Protein AF-A0A643BLU7-F1 (afdb_monomer_lite)

Secondary structure (DSSP, 8-state):
--PPPP----------S-HHHHHHHHHHHHHTHHHHHHHHHHHHHHHHHHHHHHTT--SHHHHHHHHHHHHHHHHHHHHHHHHHHHHSPPPSS-HHHHHHS--TTHHHHHHHHHHHHHHHHHHHGGGTHHHHHHHHHHHH-GGGHHHHS--SSS---TTT-----HHHHHHHHHS---HHHHHHHHHTT--SSS----------S-HHHHHHHHHHHHHHS----------

Foldseek 3Di:
DPDDDDDDDDDDDDDDPDPVRVVVVVVVCVLCVVVLVVLVVQLVVQLVVLVVVLVPDPDPVVSVVSSVVSNVVSVVVSVVVVCCVSPPDDDPDQLQQNCVDPDPCNVVSVVVLVVLVVVCCVPPPPPPPVVVVLVVLCVFLVLCVVVPDDDPDDPPPPVPDDPDDPVNVVVCVVPPDDQSVQQQCNLQSLDDPPGGGDDDDDDDPDPVSSVSSVSNVSNSSDGDDDDDDDD

Structure (mmCIF, N/CA/C/O backbone):
data_AF-A0A643BLU7-F1
#
_entry.id   AF-A0A643BLU7-F1
#
loop_
_atom_site.group_PDB
_atom_site.id
_atom_site.type_symbol
_atom_site.label_atom_id
_atom_site.label_alt_id
_atom_site.label_comp_id
_atom_site.label_asym_id
_atom_site.label_entity_id
_atom_site.label_seq_id
_atom_site.pdbx_PDB_ins_code
_atom_site.Cartn_x
_atom_site.Cartn_y
_atom_site.Cartn_z
_atom_site.occupancy
_atom_site.B_iso_or_equiv
_atom_site.auth_seq_id
_atom_site.auth_comp_id
_atom_site.auth_asym_id
_atom_site.auth_atom_id
_atom_site.pdbx_PDB_model_num
ATOM 1 N N . MET A 1 1 ? -2.257 8.521 46.994 1.00 57.31 1 MET A N 1
ATOM 2 C CA . MET A 1 1 ? -1.953 8.370 45.549 1.00 57.31 1 MET A CA 1
ATOM 3 C C . MET A 1 1 ? -3.250 8.163 44.775 1.00 57.31 1 MET A C 1
ATOM 5 O O . MET A 1 1 ? -3.924 7.170 45.013 1.00 57.31 1 MET A O 1
ATOM 9 N N . VAL A 1 2 ? -3.629 9.074 43.871 1.00 63.84 2 VAL A N 1
ATOM 10 C CA . VAL A 1 2 ? -4.810 8.881 43.006 1.00 63.84 2 VAL A CA 1
ATOM 11 C C . VAL A 1 2 ? -4.469 7.849 41.926 1.00 63.84 2 VAL A C 1
ATOM 13 O O . VAL A 1 2 ? -3.585 8.075 41.099 1.00 63.84 2 VAL A O 1
ATOM 16 N N . ARG A 1 3 ? -5.139 6.692 41.940 1.00 72.25 3 ARG A N 1
ATOM 17 C CA . ARG A 1 3 ? -4.931 5.612 40.964 1.00 72.25 3 ARG A CA 1
ATOM 18 C C . ARG A 1 3 ? -5.443 6.065 39.593 1.00 72.25 3 ARG A C 1
ATOM 20 O O . ARG A 1 3 ? -6.634 6.323 39.428 1.00 72.25 3 ARG A O 1
ATOM 27 N N . ARG A 1 4 ? -4.552 6.176 38.603 1.00 83.94 4 ARG A N 1
ATOM 28 C CA . ARG A 1 4 ? -4.939 6.525 37.225 1.00 83.94 4 ARG A CA 1
ATOM 29 C C . ARG A 1 4 ? -5.827 5.425 36.642 1.00 83.94 4 ARG A C 1
ATOM 31 O O . ARG A 1 4 ? -5.490 4.244 36.723 1.00 83.94 4 ARG A O 1
ATOM 38 N N . LYS A 1 5 ? -6.951 5.820 36.041 1.00 88.06 5 LYS A N 1
ATOM 39 C CA . LYS A 1 5 ? -7.819 4.903 35.293 1.00 88.06 5 LYS A CA 1
ATOM 40 C C . LYS A 1 5 ? -7.105 4.473 34.009 1.00 88.06 5 LYS A C 1
ATOM 42 O O . LYS A 1 5 ? -6.496 5.305 33.340 1.00 88.06 5 LYS A O 1
ATOM 47 N N . LYS A 1 6 ? -7.180 3.183 33.682 1.00 91.62 6 LYS A N 1
ATOM 48 C CA . LYS A 1 6 ? -6.683 2.615 32.423 1.00 91.62 6 LYS A CA 1
ATOM 49 C C . LYS A 1 6 ? -7.873 2.364 31.500 1.00 91.62 6 LYS A C 1
ATOM 51 O O . LYS A 1 6 ? -8.906 1.892 31.964 1.00 91.62 6 LYS A O 1
ATOM 56 N N . ILE A 1 7 ? -7.718 2.693 30.224 1.00 90.81 7 ILE A N 1
ATOM 57 C CA . ILE A 1 7 ? -8.695 2.418 29.167 1.00 90.81 7 ILE A CA 1
ATOM 58 C C . ILE A 1 7 ? -7.961 1.603 28.106 1.00 90.81 7 ILE A C 1
ATOM 60 O O . ILE A 1 7 ? -6.836 1.949 27.746 1.00 90.81 7 ILE A O 1
ATOM 64 N N . ALA A 1 8 ? -8.586 0.527 27.640 1.00 94.00 8 ALA A N 1
ATOM 65 C CA . ALA A 1 8 ? -8.075 -0.316 26.568 1.00 94.00 8 ALA A CA 1
ATOM 66 C C . ALA A 1 8 ? -9.044 -0.280 25.383 1.00 94.00 8 ALA A C 1
ATOM 68 O O . ALA A 1 8 ? -10.256 -0.170 25.570 1.00 94.00 8 ALA A O 1
ATOM 69 N N . ILE A 1 9 ? -8.494 -0.372 24.175 1.00 93.44 9 ILE A N 1
ATOM 70 C CA . ILE A 1 9 ? -9.248 -0.549 22.934 1.00 93.44 9 ILE A CA 1
ATOM 71 C C . ILE A 1 9 ? -8.846 -1.916 22.396 1.00 93.44 9 ILE A C 1
ATOM 73 O O . ILE A 1 9 ? -7.658 -2.229 22.354 1.00 93.44 9 ILE A O 1
ATOM 77 N N . SER A 1 10 ? -9.834 -2.718 22.021 1.00 95.06 10 SER A N 1
ATOM 78 C CA . SER A 1 10 ? -9.631 -4.037 21.433 1.00 95.06 10 SER A CA 1
ATOM 79 C C . SER A 1 10 ? -10.320 -4.101 20.077 1.00 95.06 10 SER A C 1
ATOM 81 O O . SER A 1 10 ? -11.358 -3.467 19.871 1.00 95.06 10 SER A O 1
ATOM 83 N N . LEU A 1 11 ? -9.729 -4.865 19.165 1.00 95.00 11 LEU A N 1
ATOM 84 C CA . LEU A 1 11 ? -10.271 -5.171 17.852 1.00 95.00 11 LEU A CA 1
ATOM 85 C C . LEU A 1 11 ? -10.300 -6.686 17.697 1.00 95.00 11 LEU A C 1
ATOM 87 O O . LEU A 1 11 ? -9.316 -7.361 17.989 1.00 95.00 11 LEU A O 1
ATOM 91 N N . VAL A 1 12 ? -11.432 -7.201 17.231 1.00 95.81 12 VAL A N 1
ATOM 92 C CA . VAL A 1 12 ? -11.622 -8.624 16.959 1.00 95.81 12 VAL A CA 1
ATOM 93 C C . VAL A 1 12 ? -11.892 -8.778 15.470 1.00 95.81 12 VAL A C 1
ATOM 95 O O . VAL A 1 12 ? -12.851 -8.205 14.950 1.00 95.81 12 VAL A O 1
ATOM 98 N N . PHE A 1 13 ? -11.028 -9.532 14.793 1.00 94.94 13 PHE A N 1
ATOM 99 C CA . PHE A 1 13 ? -11.208 -9.926 13.401 1.00 94.94 13 PHE A CA 1
ATOM 100 C C . PHE A 1 13 ? -11.822 -11.324 13.376 1.00 94.94 13 PHE A C 1
ATOM 102 O O . PHE A 1 13 ? -11.151 -12.311 13.661 1.00 94.94 13 PHE A O 1
ATOM 109 N N . SER A 1 14 ? -13.115 -11.403 13.072 1.00 95.19 14 SER A N 1
ATOM 110 C CA . SER A 1 14 ? -13.796 -12.678 12.848 1.00 95.19 14 SER A CA 1
ATOM 111 C C . SER A 1 14 ? -13.505 -13.149 11.423 1.00 95.19 14 SER A C 1
ATOM 113 O O . SER A 1 14 ? -14.024 -12.567 10.470 1.00 95.19 14 SER A O 1
ATOM 115 N N . LEU A 1 15 ? -12.636 -14.151 11.285 1.00 93.12 15 LEU A N 1
ATOM 116 C CA . LEU A 1 15 ? -12.216 -14.706 9.994 1.00 93.12 15 LEU A CA 1
ATOM 117 C C . LEU A 1 15 ? -13.211 -15.760 9.486 1.00 93.12 15 LEU A C 1
ATOM 119 O O . LEU A 1 15 ? -13.997 -16.305 10.260 1.00 93.12 15 LEU A O 1
ATOM 123 N N . CYS A 1 16 ? -13.187 -16.039 8.181 1.00 90.81 16 CYS A N 1
ATOM 124 C CA . CYS A 1 16 ? -13.998 -17.107 7.594 1.00 90.81 16 CYS A CA 1
ATOM 125 C C . CYS A 1 16 ? -13.481 -18.494 7.995 1.00 90.81 16 CYS A C 1
ATOM 127 O O . CYS A 1 16 ? -12.319 -18.636 8.352 1.00 90.81 16 CYS A O 1
ATOM 129 N N . GLU A 1 17 ? -14.307 -19.531 7.864 1.00 92.12 17 GLU A N 1
ATOM 130 C CA . GLU A 1 17 ? -13.955 -20.910 8.254 1.00 92.12 17 GLU A CA 1
ATOM 131 C C . GLU A 1 17 ? -12.942 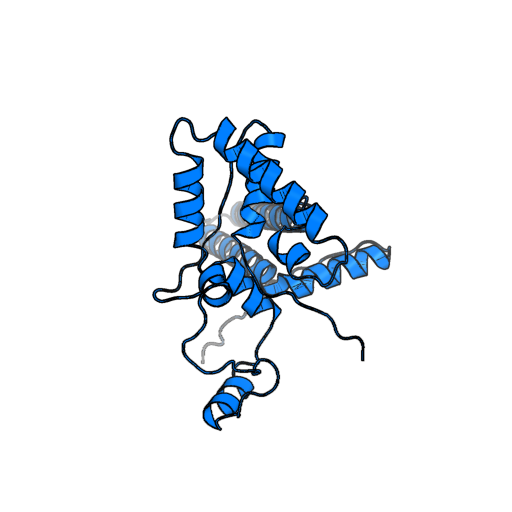-21.598 7.323 1.00 92.12 17 GLU A C 1
ATOM 133 O O . GLU A 1 17 ? -12.407 -22.645 7.664 1.00 92.12 17 GLU A O 1
ATOM 138 N N . LYS A 1 18 ? -12.661 -21.027 6.146 1.00 95.19 18 LYS A N 1
ATOM 139 C CA . LYS A 1 18 ? -11.693 -21.593 5.199 1.00 95.19 18 LYS A CA 1
ATOM 140 C C . LYS A 1 18 ? -10.267 -21.388 5.711 1.00 95.19 18 LYS A C 1
ATOM 142 O O . LYS A 1 18 ? -9.814 -20.248 5.759 1.00 95.19 18 LYS A O 1
ATOM 147 N N . GLU A 1 19 ? -9.571 -22.478 6.027 1.00 92.50 19 GLU A N 1
ATOM 148 C CA . GLU A 1 19 ? -8.206 -22.459 6.579 1.00 92.50 19 GLU A CA 1
ATOM 149 C C . GLU A 1 19 ? -7.211 -21.685 5.701 1.00 92.50 19 GLU A C 1
ATOM 151 O O . GLU A 1 19 ? -6.468 -20.856 6.213 1.00 92.50 19 GLU A O 1
ATOM 156 N N . GLU A 1 20 ? -7.253 -21.871 4.379 1.00 93.31 20 GLU A N 1
ATOM 157 C CA . GLU A 1 20 ? -6.380 -21.159 3.430 1.00 93.31 20 GLU A CA 1
ATOM 158 C C . GLU A 1 20 ? -6.538 -19.634 3.543 1.00 93.31 20 GLU A C 1
ATOM 160 O O . GLU A 1 20 ? -5.575 -18.910 3.771 1.00 93.31 20 GLU A O 1
ATOM 165 N N . ALA A 1 21 ? -7.780 -19.145 3.521 1.00 92.12 21 ALA A N 1
ATOM 166 C CA . ALA A 1 21 ? -8.065 -17.719 3.654 1.00 92.12 21 ALA A CA 1
ATOM 167 C C . ALA A 1 21 ? -7.738 -17.170 5.057 1.00 92.12 21 ALA A C 1
ATOM 169 O O . ALA A 1 21 ? -7.481 -15.973 5.210 1.00 92.12 21 ALA A O 1
ATOM 170 N N . GLN A 1 22 ? -7.756 -18.018 6.094 1.00 93.06 22 GLN A N 1
ATOM 171 C CA . GLN A 1 22 ? -7.263 -17.635 7.418 1.00 93.06 22 GLN A CA 1
ATOM 172 C C . GLN A 1 22 ? -5.745 -17.458 7.404 1.00 93.06 22 GLN A C 1
ATOM 174 O O . GLN A 1 22 ? -5.274 -16.452 7.935 1.00 93.06 22 GLN A O 1
ATOM 179 N N . GLY A 1 23 ? -5.014 -18.394 6.788 1.00 94.50 23 GLY A N 1
ATOM 180 C CA . GLY A 1 23 ? -3.566 -18.312 6.592 1.00 94.50 23 GLY A CA 1
ATOM 181 C C . GLY A 1 23 ? -3.178 -17.037 5.848 1.00 94.50 23 GLY A C 1
ATOM 182 O O . GLY A 1 23 ? -2.476 -16.196 6.407 1.00 94.50 23 GLY A O 1
ATOM 183 N N . ASP A 1 24 ? -3.774 -16.808 4.675 1.00 93.94 24 ASP A N 1
ATOM 184 C CA . ASP A 1 24 ? -3.518 -15.620 3.849 1.00 93.94 24 ASP A CA 1
ATOM 185 C C . ASP A 1 24 ? -3.711 -14.307 4.622 1.00 93.94 24 ASP A C 1
ATOM 187 O O . ASP A 1 24 ? -2.927 -13.359 4.503 1.00 93.94 24 ASP A O 1
ATOM 191 N N . PHE A 1 25 ? -4.781 -14.214 5.420 1.00 95.31 25 PHE A N 1
ATOM 192 C CA . PHE A 1 25 ? -5.035 -13.016 6.214 1.00 95.31 25 PHE A CA 1
ATOM 193 C C . PHE A 1 25 ? -4.057 -12.874 7.384 1.00 95.31 25 PHE A C 1
ATOM 195 O O . PHE A 1 25 ? -3.651 -11.751 7.691 1.00 95.31 25 PHE A O 1
ATOM 202 N N . GLN A 1 26 ? -3.688 -13.970 8.051 1.00 94.50 26 GLN A N 1
ATOM 203 C CA . GLN A 1 26 ? -2.716 -13.939 9.146 1.00 94.50 26 GLN A CA 1
ATOM 204 C C . GLN A 1 26 ? -1.342 -13.497 8.641 1.00 94.50 26 GLN A C 1
ATOM 206 O O . GLN A 1 26 ? -0.770 -12.555 9.200 1.00 94.50 26 GLN A O 1
ATOM 211 N N . ASP A 1 27 ? -0.870 -14.084 7.544 1.00 93.56 27 ASP A N 1
ATOM 212 C CA . ASP A 1 27 ? 0.405 -13.730 6.920 1.00 93.56 27 ASP A CA 1
ATOM 213 C C . ASP A 1 27 ? 0.408 -12.261 6.497 1.00 93.56 27 ASP A C 1
ATOM 215 O O . ASP A 1 27 ? 1.333 -11.504 6.817 1.00 93.56 27 ASP A O 1
ATOM 219 N N . PHE A 1 28 ? -0.679 -11.801 5.873 1.00 94.38 28 PHE A N 1
ATOM 220 C CA . PHE A 1 28 ? -0.861 -10.392 5.544 1.00 94.38 28 PHE A CA 1
ATOM 221 C C . PHE A 1 28 ? -0.839 -9.488 6.786 1.00 94.38 28 PHE A C 1
ATOM 223 O O . PHE A 1 28 ? -0.149 -8.465 6.799 1.00 94.38 28 PHE A O 1
ATOM 230 N N . PHE A 1 29 ? -1.580 -9.842 7.838 1.00 94.88 29 PHE A N 1
ATOM 231 C CA . PHE A 1 29 ? -1.691 -9.040 9.055 1.00 94.88 29 PHE A CA 1
ATOM 232 C C . PHE A 1 29 ? -0.335 -8.862 9.743 1.00 94.88 29 PHE A C 1
ATOM 234 O O . PHE A 1 29 ? 0.038 -7.735 10.084 1.00 94.88 29 PHE A O 1
ATOM 241 N N . PHE A 1 30 ? 0.416 -9.951 9.925 1.00 91.75 30 PHE A N 1
ATOM 242 C CA . PHE A 1 30 ? 1.691 -9.911 10.639 1.00 91.75 30 PHE A CA 1
ATOM 243 C C . PHE A 1 30 ? 2.813 -9.285 9.806 1.00 91.75 30 PHE A C 1
ATOM 245 O O . PHE A 1 30 ? 3.595 -8.501 10.350 1.00 91.75 30 PHE A O 1
ATOM 252 N N . SER A 1 31 ? 2.850 -9.520 8.491 1.00 90.56 31 SER A N 1
ATOM 253 C CA . SER A 1 31 ? 3.820 -8.861 7.598 1.00 90.56 31 SER A CA 1
ATOM 254 C C . SER A 1 31 ? 3.591 -7.346 7.476 1.00 90.56 31 SER A C 1
ATOM 256 O O . SER A 1 31 ? 4.546 -6.586 7.311 1.00 90.56 31 SER A O 1
ATOM 258 N N . HIS A 1 32 ? 2.345 -6.880 7.632 1.00 92.75 32 HIS A N 1
ATOM 259 C CA . HIS A 1 32 ? 1.966 -5.465 7.516 1.00 92.75 32 HIS A CA 1
ATOM 260 C C . HIS A 1 32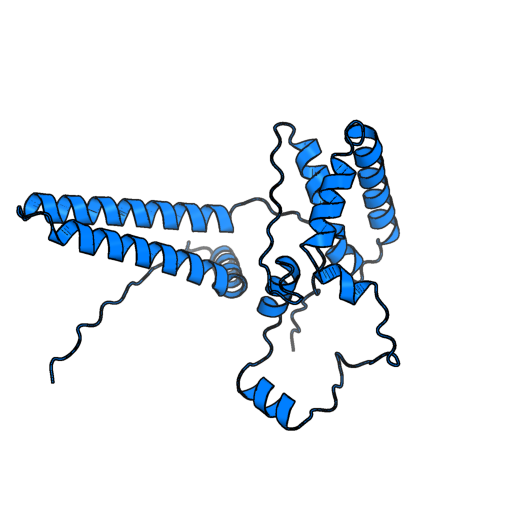 ? 1.624 -4.803 8.859 1.00 92.75 32 HIS A C 1
ATOM 262 O O . HIS A 1 32 ? 1.048 -3.708 8.878 1.00 92.75 32 HIS A O 1
ATOM 268 N N . PHE A 1 33 ? 1.990 -5.418 9.987 1.00 91.12 33 PHE A N 1
ATOM 269 C CA . PHE A 1 33 ? 1.610 -4.959 11.327 1.00 91.12 33 PHE A CA 1
ATOM 270 C C . PHE A 1 33 ? 1.852 -3.456 11.597 1.00 91.12 33 PHE A C 1
ATOM 272 O O . PHE A 1 33 ? 0.956 -2.810 12.150 1.00 91.12 33 PHE A O 1
ATOM 279 N N . PRO A 1 34 ? 2.965 -2.828 11.150 1.00 89.62 34 PRO A N 1
ATOM 280 C CA . PRO A 1 34 ? 3.179 -1.389 11.356 1.00 89.62 34 PRO A CA 1
ATOM 281 C C . PRO A 1 34 ? 2.089 -0.504 10.721 1.00 89.62 34 PRO A C 1
ATOM 283 O O . PRO A 1 34 ? 1.762 0.570 11.233 1.00 89.62 34 PRO A O 1
ATOM 286 N N . LEU A 1 35 ? 1.486 -0.951 9.612 1.00 91.81 35 LEU A N 1
ATOM 287 C CA . LEU A 1 35 ? 0.373 -0.247 8.968 1.00 91.81 35 LEU A CA 1
ATOM 288 C C . LEU A 1 35 ? -0.910 -0.382 9.796 1.00 91.81 35 LEU A C 1
ATOM 290 O O . LEU A 1 35 ? -1.606 0.613 10.025 1.00 91.81 35 LEU A O 1
ATOM 294 N N . PHE A 1 36 ? -1.196 -1.586 10.298 1.00 94.38 36 PHE A N 1
ATOM 295 C CA . PHE A 1 36 ? -2.331 -1.836 11.191 1.00 94.38 36 PHE A CA 1
ATOM 296 C C . PHE A 1 36 ? -2.230 -1.013 12.476 1.00 94.38 36 PHE A C 1
ATOM 298 O O . PHE A 1 36 ? -3.212 -0.385 12.877 1.00 94.38 36 PHE A O 1
ATOM 305 N N . GLU A 1 37 ? -1.045 -0.943 13.082 1.00 93.56 37 GLU A N 1
ATOM 306 C CA . GLU A 1 37 ? -0.796 -0.129 14.270 1.00 93.56 37 GLU A CA 1
ATOM 307 C C . GLU A 1 37 ? -1.076 1.360 14.003 1.00 93.56 37 GLU A C 1
ATOM 309 O O . GLU A 1 37 ? -1.753 2.025 14.793 1.00 93.56 37 GLU A O 1
ATOM 314 N N . SER A 1 38 ? -0.633 1.888 12.858 1.00 93.06 38 SER A N 1
ATOM 315 C CA . SER A 1 38 ? -0.930 3.268 12.450 1.00 93.06 38 SER A CA 1
ATOM 316 C C . SER A 1 38 ? -2.440 3.520 12.323 1.00 93.06 38 SER A C 1
ATOM 318 O O . SER A 1 38 ? -2.964 4.508 12.853 1.00 93.06 38 SER A O 1
ATOM 320 N N . HIS A 1 39 ? -3.175 2.603 11.687 1.00 95.94 39 HIS A N 1
ATOM 321 C CA . HIS A 1 39 ? -4.631 2.702 11.555 1.00 95.94 39 HIS A CA 1
ATOM 322 C C . HIS A 1 39 ? -5.357 2.570 12.902 1.00 95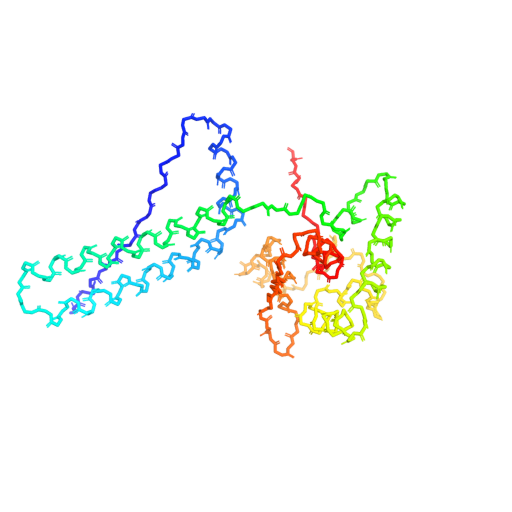.94 39 HIS A C 1
ATOM 324 O O . HIS A 1 39 ? -6.312 3.310 13.158 1.00 95.94 39 HIS A O 1
ATOM 330 N N . MET A 1 40 ? -4.873 1.707 13.796 1.00 95.75 40 MET A N 1
ATOM 331 C CA . MET A 1 40 ? -5.389 1.566 15.158 1.00 95.75 40 MET A CA 1
ATOM 332 C C . MET A 1 40 ? -5.150 2.836 15.987 1.00 95.75 40 MET A C 1
ATOM 334 O O . MET A 1 40 ? -6.043 3.277 16.711 1.00 95.75 40 MET A O 1
ATOM 338 N N . ASN A 1 41 ? -3.993 3.484 15.840 1.00 96.06 41 ASN A N 1
ATOM 339 C CA . ASN A 1 41 ? -3.707 4.767 16.485 1.00 96.06 41 ASN A CA 1
ATOM 340 C C . ASN A 1 41 ? -4.621 5.895 15.977 1.00 96.06 41 ASN A C 1
ATOM 342 O O . ASN A 1 41 ? -5.055 6.750 16.762 1.00 96.06 41 ASN A O 1
ATOM 346 N N . ARG A 1 42 ? -4.980 5.877 14.686 1.00 96.50 42 ARG A N 1
ATOM 347 C CA . ARG A 1 42 ? -5.980 6.799 14.126 1.00 96.50 42 ARG A CA 1
ATOM 348 C C . ARG A 1 42 ? -7.365 6.556 14.730 1.00 96.50 42 ARG A C 1
ATOM 350 O O . ARG A 1 42 ? -8.003 7.518 15.158 1.00 96.50 42 ARG A O 1
ATOM 357 N N . LEU A 1 43 ? -7.790 5.293 14.837 1.00 97.38 43 LEU A N 1
ATOM 358 C CA . LEU A 1 43 ? -9.044 4.913 15.497 1.00 97.38 43 LEU A CA 1
ATOM 359 C C . LEU A 1 43 ? -9.053 5.361 16.964 1.00 97.38 43 LEU A C 1
ATOM 361 O O . LEU A 1 43 ? -9.977 6.052 17.385 1.00 97.38 43 LEU A O 1
ATOM 365 N N . LYS A 1 44 ? -7.995 5.061 17.726 1.00 97.19 44 LYS A N 1
ATOM 366 C CA . LYS A 1 44 ? -7.825 5.525 19.112 1.00 97.19 44 LYS A CA 1
ATOM 367 C C . LYS A 1 44 ? -8.006 7.039 19.226 1.00 97.19 44 LYS A C 1
ATOM 369 O O . LYS A 1 44 ? -8.756 7.498 20.083 1.00 97.19 44 LYS A O 1
ATOM 374 N N . SER A 1 45 ? -7.351 7.805 18.355 1.00 97.19 45 SER A N 1
ATOM 375 C CA . SER A 1 45 ? -7.438 9.270 18.361 1.00 97.19 45 SER A CA 1
ATOM 376 C C . SER A 1 45 ? -8.856 9.769 18.057 1.00 97.19 45 SER A C 1
ATOM 378 O O . SER A 1 45 ? -9.305 10.752 18.646 1.00 97.19 45 SER A O 1
ATOM 380 N N . ALA A 1 46 ? -9.586 9.099 17.160 1.00 97.25 46 ALA A N 1
ATOM 381 C CA . ALA A 1 46 ? -10.986 9.414 16.874 1.00 97.25 46 ALA A CA 1
ATOM 382 C C . ALA A 1 46 ? -11.897 9.122 18.081 1.00 97.25 46 ALA A C 1
ATOM 384 O O . ALA A 1 46 ? -12.723 9.961 18.443 1.00 97.25 46 ALA A O 1
ATOM 385 N N . ILE A 1 47 ? -11.689 7.989 18.760 1.00 96.56 47 ILE A N 1
ATOM 386 C CA . ILE A 1 47 ? -12.415 7.623 19.988 1.00 96.56 47 ILE A CA 1
ATOM 387 C C . ILE A 1 47 ? -12.139 8.637 21.100 1.00 96.56 47 ILE A C 1
ATOM 389 O O . ILE A 1 47 ? -13.064 9.090 21.771 1.00 96.56 47 ILE A O 1
ATOM 393 N N . GLU A 1 48 ? -10.883 9.043 21.277 1.00 95.94 48 GLU A N 1
ATOM 394 C CA . GLU A 1 48 ? -10.500 10.059 22.257 1.00 95.94 48 GLU A CA 1
ATOM 395 C C . GLU A 1 48 ? -11.195 11.399 21.993 1.00 95.94 48 GLU A C 1
ATOM 397 O O . GLU A 1 48 ? -11.810 11.968 22.900 1.00 95.94 48 GLU A O 1
ATOM 402 N N . LYS A 1 49 ? -11.194 11.861 20.737 1.00 95.94 49 LYS A N 1
ATOM 403 C CA . LYS A 1 49 ? -11.926 13.069 20.329 1.00 95.94 49 LYS A CA 1
ATOM 404 C C . LYS A 1 49 ? -13.427 12.940 20.587 1.00 95.94 49 LYS A C 1
ATOM 406 O O . LYS A 1 49 ? -14.032 13.882 21.102 1.00 95.94 49 LYS A O 1
ATOM 411 N N . ALA A 1 50 ? -14.025 11.787 20.284 1.00 95.44 50 ALA A N 1
ATOM 412 C CA . ALA A 1 50 ? -15.434 11.529 20.562 1.00 95.44 50 ALA A CA 1
ATOM 413 C C . ALA A 1 50 ? -15.723 11.603 22.070 1.00 95.44 50 ALA A C 1
ATOM 415 O O . ALA A 1 50 ? -16.629 12.330 22.477 1.00 95.44 50 ALA A O 1
ATOM 416 N N . MET A 1 51 ? -14.915 10.946 22.911 1.00 92.94 51 MET A N 1
ATOM 417 C CA . MET A 1 51 ? -15.056 10.986 24.373 1.00 92.94 51 MET A CA 1
ATOM 418 C C . MET A 1 51 ? -14.962 12.411 24.930 1.00 92.94 51 MET A C 1
ATOM 420 O O . MET A 1 51 ? -15.750 12.776 25.803 1.00 92.94 51 MET A O 1
ATOM 424 N N . ILE A 1 52 ? -14.020 13.223 24.440 1.00 94.44 52 ILE A N 1
ATOM 425 C CA . ILE A 1 52 ? -13.857 14.620 24.869 1.00 94.44 52 ILE A CA 1
ATOM 426 C C . ILE A 1 52 ? -15.083 15.450 24.473 1.00 94.44 52 ILE A C 1
ATOM 428 O O . ILE A 1 52 ? -15.626 16.173 25.310 1.00 94.44 52 ILE A O 1
ATOM 432 N N . SER A 1 53 ? -15.554 15.323 23.232 1.00 93.62 53 SER A N 1
ATOM 433 C CA . SER A 1 53 ? -16.730 16.052 22.742 1.00 93.62 53 SER A CA 1
ATOM 434 C C . SER A 1 53 ? -18.006 15.671 23.497 1.00 93.62 53 SER A C 1
ATOM 436 O O . SER A 1 53 ? -18.788 16.549 23.855 1.00 93.62 53 SER A O 1
ATOM 438 N N . CYS A 1 54 ? -18.177 14.391 23.844 1.00 93.38 54 CYS A N 1
ATOM 439 C CA . CYS A 1 54 ? -19.327 13.912 24.618 1.00 93.38 54 CYS A CA 1
ATOM 440 C C . CYS A 1 54 ? -19.428 14.553 26.008 1.00 93.38 54 CYS A C 1
ATOM 442 O O . CYS A 1 54 ? -20.531 14.746 26.516 1.00 93.38 54 CYS A O 1
ATOM 444 N N . ARG A 1 55 ? -18.299 14.920 26.633 1.00 90.69 55 ARG A N 1
ATOM 445 C CA . ARG A 1 55 ? -18.308 15.576 27.955 1.00 90.69 55 ARG A CA 1
ATOM 446 C C . ARG A 1 55 ? -18.997 16.940 27.944 1.00 90.69 55 ARG A C 1
ATOM 448 O O . ARG A 1 55 ? -19.425 17.389 28.999 1.00 90.69 55 ARG A O 1
ATOM 455 N N . LYS A 1 56 ? -19.104 17.587 26.779 1.00 92.25 56 LYS A N 1
ATOM 456 C CA . LYS A 1 56 ? -19.758 18.895 26.625 1.00 92.25 56 LYS A CA 1
ATOM 457 C C . LYS A 1 56 ? -21.285 18.798 26.535 1.00 92.25 56 LYS A C 1
ATOM 459 O O . LYS A 1 56 ? -21.959 19.811 26.659 1.00 92.25 56 LYS A O 1
ATOM 464 N N . ILE A 1 57 ? -21.833 17.602 26.314 1.00 93.38 57 ILE A N 1
ATOM 465 C CA . ILE A 1 57 ? -23.277 17.379 26.183 1.00 93.38 57 ILE A CA 1
ATOM 466 C C . ILE A 1 57 ? -23.851 17.141 27.579 1.00 93.38 57 ILE A C 1
ATOM 468 O O . ILE A 1 57 ? -23.403 16.223 28.266 1.00 93.38 57 ILE A O 1
ATOM 472 N N . ALA A 1 58 ? -24.822 17.951 28.009 1.00 91.50 58 ALA A N 1
ATOM 473 C CA . ALA A 1 58 ? -25.436 17.850 29.337 1.00 91.50 58 ALA A CA 1
ATOM 474 C C . ALA A 1 58 ? -26.459 16.702 29.428 1.00 91.50 58 ALA A C 1
ATOM 476 O O . ALA A 1 58 ? -26.439 15.928 30.388 1.00 91.50 58 ALA A O 1
ATOM 477 N N . GLU A 1 59 ? -27.300 16.556 28.403 1.00 94.81 59 GLU A N 1
ATOM 478 C CA . GLU A 1 59 ? -28.357 15.547 28.352 1.00 94.81 59 GLU A CA 1
ATOM 479 C C . GLU A 1 59 ? -27.785 14.138 28.123 1.00 94.81 59 GLU A C 1
ATOM 481 O O . GLU A 1 59 ? -27.002 13.900 27.202 1.00 94.81 59 GLU A O 1
ATOM 486 N N . SER A 1 60 ? -28.159 13.188 28.985 1.00 91.50 60 SER A N 1
ATOM 487 C CA . SER A 1 60 ? -27.563 11.844 29.009 1.00 91.50 60 SER A CA 1
ATOM 488 C C . SER A 1 60 ? -27.888 11.014 27.760 1.00 91.50 60 SER A C 1
ATOM 490 O O . SER A 1 60 ? -26.994 10.393 27.184 1.00 91.50 60 SER A O 1
ATOM 492 N N . SER A 1 61 ? -29.147 11.040 27.317 1.00 93.31 61 SER A N 1
ATOM 493 C CA . SER A 1 61 ? -29.650 10.366 26.107 1.00 93.31 61 SER A CA 1
ATOM 494 C C . SER A 1 61 ? -28.864 10.797 24.863 1.00 93.31 61 SER A C 1
ATOM 496 O O . SER A 1 61 ? -28.258 9.963 24.185 1.00 93.31 61 SER A O 1
ATOM 498 N N . LEU A 1 62 ? -28.788 12.110 24.623 1.00 93.19 62 LEU A N 1
ATOM 499 C CA . LEU A 1 62 ? -28.060 12.698 23.499 1.00 93.19 62 LEU A CA 1
ATOM 500 C C . LEU A 1 62 ? -26.560 12.413 23.577 1.00 93.19 62 LEU A C 1
ATOM 502 O O . LEU A 1 62 ? -25.928 12.150 22.555 1.00 93.19 62 LEU A O 1
ATOM 506 N N . ARG A 1 63 ? -25.980 12.416 24.784 1.00 94.38 63 ARG A N 1
ATOM 507 C CA . ARG A 1 63 ? -24.561 12.094 24.985 1.00 94.38 63 ARG A CA 1
ATOM 508 C C . ARG A 1 63 ? -24.237 10.674 24.529 1.00 94.38 63 ARG A C 1
ATOM 510 O O . ARG A 1 63 ? -23.252 10.481 23.816 1.00 94.38 63 ARG A O 1
ATOM 517 N N . VAL A 1 64 ? -25.044 9.693 24.936 1.00 94.12 64 VAL A N 1
ATOM 518 C CA . VAL A 1 64 ? -24.848 8.287 24.550 1.00 94.12 64 VAL A CA 1
ATOM 519 C C . VAL A 1 64 ? -25.049 8.114 23.048 1.00 94.12 64 VAL A C 1
ATOM 521 O O . VAL A 1 64 ? -24.198 7.517 22.389 1.00 94.12 64 VAL A O 1
ATOM 524 N N . GLN A 1 65 ? -26.119 8.683 22.491 1.00 95.00 65 GLN A N 1
ATOM 525 C CA . GLN A 1 65 ? -26.402 8.596 21.058 1.00 95.00 65 GLN A CA 1
ATOM 526 C C . GLN A 1 65 ? -25.269 9.200 20.216 1.00 95.00 65 GLN A C 1
ATOM 528 O O . GLN A 1 65 ? -24.797 8.573 19.264 1.00 95.00 65 GLN A O 1
ATOM 533 N N . PHE A 1 66 ? -24.785 10.386 20.593 1.00 95.50 66 PHE A N 1
ATOM 534 C CA . PHE A 1 66 ? -23.671 11.047 19.919 1.00 95.50 66 PHE A CA 1
ATOM 535 C C . PHE A 1 66 ? -22.379 10.224 20.020 1.00 95.50 66 PHE A C 1
ATOM 537 O O . PHE A 1 66 ? -21.699 10.025 19.011 1.00 95.50 66 PHE A O 1
ATOM 544 N N . TYR A 1 67 ? -22.061 9.697 21.210 1.00 95.50 67 TYR A N 1
ATOM 545 C CA . TYR A 1 67 ? -20.881 8.857 21.420 1.00 95.50 67 TYR A CA 1
ATOM 546 C C . TYR A 1 67 ? -20.892 7.619 20.520 1.00 95.50 67 TYR A C 1
ATOM 548 O O . TYR A 1 67 ? -19.927 7.375 19.796 1.00 95.50 67 TYR A O 1
ATOM 556 N N . VAL A 1 68 ? -21.995 6.864 20.536 1.00 95.94 68 VAL A N 1
ATOM 557 C CA . VAL A 1 68 ? -22.144 5.643 19.735 1.00 95.94 68 VAL A CA 1
ATOM 558 C C . VAL A 1 68 ? -22.065 5.967 18.246 1.00 95.94 68 VAL A C 1
ATOM 560 O O . VAL A 1 68 ? -21.349 5.283 17.521 1.00 95.94 68 VAL A O 1
ATOM 563 N N . SER A 1 69 ? -22.721 7.038 17.789 1.00 96.94 69 SER A N 1
ATOM 564 C CA . SER A 1 69 ? -22.663 7.463 16.385 1.00 96.94 69 SER A CA 1
ATOM 565 C C . SER A 1 69 ? -21.227 7.734 15.921 1.00 96.94 69 SER A C 1
ATOM 567 O O . SER A 1 69 ? -20.795 7.181 14.910 1.00 96.94 69 SER A O 1
ATOM 569 N N . ARG A 1 70 ? -20.460 8.534 16.675 1.00 97.00 70 ARG A N 1
ATOM 570 C CA . ARG A 1 70 ? -19.060 8.852 16.336 1.00 97.00 70 ARG A CA 1
ATOM 571 C C . ARG A 1 70 ? -18.148 7.628 16.417 1.00 97.00 70 ARG A C 1
ATOM 573 O O . ARG A 1 70 ? -17.246 7.480 15.597 1.00 97.00 70 ARG A O 1
ATOM 580 N N . LEU A 1 71 ? -18.382 6.742 17.385 1.00 96.81 71 LEU A N 1
ATOM 581 C CA . LEU A 1 71 ? -17.624 5.500 17.519 1.00 96.81 71 LEU A CA 1
ATOM 582 C C . LEU A 1 71 ? -17.861 4.565 16.324 1.00 96.81 71 LEU A C 1
ATOM 584 O O . LEU A 1 71 ? -16.905 4.010 15.785 1.00 96.81 71 LEU A O 1
ATOM 588 N N . MET A 1 72 ? -19.115 4.419 15.891 1.00 97.56 72 MET A N 1
ATOM 589 C CA . MET A 1 72 ? -19.478 3.583 14.744 1.00 97.56 72 MET A CA 1
ATOM 590 C C . MET A 1 72 ? -18.961 4.153 13.421 1.00 97.56 72 MET A C 1
ATOM 592 O O . MET A 1 72 ? -18.505 3.385 12.578 1.00 97.56 72 MET A O 1
ATOM 596 N N . GLU A 1 73 ? -18.967 5.476 13.252 1.00 97.75 73 GLU A N 1
ATOM 597 C CA . GLU A 1 73 ? -18.348 6.150 12.104 1.00 97.75 73 GLU A CA 1
ATOM 598 C C . GLU A 1 73 ? -16.835 5.885 12.056 1.00 97.75 73 GLU A C 1
ATOM 600 O O . GLU A 1 73 ? -16.330 5.386 11.051 1.00 97.75 73 GLU A O 1
ATOM 605 N N . ALA A 1 74 ? -16.122 6.107 13.167 1.00 97.88 74 ALA A N 1
ATOM 606 C CA . ALA A 1 74 ? -14.683 5.851 13.250 1.00 97.88 74 ALA A CA 1
ATOM 607 C C . ALA A 1 74 ? -14.334 4.370 13.008 1.00 97.88 74 ALA A C 1
ATOM 609 O O . ALA A 1 74 ? -13.347 4.056 12.336 1.00 97.88 74 ALA A O 1
ATOM 610 N N . LEU A 1 75 ? -15.155 3.446 13.521 1.00 97.69 75 LEU A N 1
ATOM 611 C CA . LEU A 1 75 ? -15.016 2.016 13.248 1.00 97.69 75 LEU A CA 1
ATOM 612 C C . LEU A 1 75 ? -15.292 1.689 11.772 1.00 97.69 75 LEU A C 1
ATOM 614 O O . LEU A 1 75 ? -14.592 0.858 11.195 1.00 97.69 75 LEU A O 1
ATOM 618 N N . GLY A 1 76 ? -16.279 2.339 11.153 1.00 98.00 76 GLY A N 1
ATOM 619 C CA . GLY A 1 76 ? -16.579 2.216 9.727 1.00 98.00 76 GLY A CA 1
ATOM 620 C C . GLY A 1 76 ? -15.409 2.661 8.849 1.00 98.00 76 GLY A C 1
ATOM 621 O O . GLY A 1 76 ? -14.994 1.919 7.958 1.00 98.00 76 GLY A O 1
ATOM 622 N N . GLU A 1 77 ? -14.805 3.812 9.152 1.00 97.50 77 GLU A N 1
ATOM 623 C CA . GLU A 1 77 ? -13.598 4.292 8.467 1.00 97.50 77 GLU A CA 1
ATOM 624 C C . GLU A 1 77 ? -12.413 3.337 8.640 1.00 97.50 77 GLU A C 1
ATOM 626 O O . GLU A 1 77 ? -11.672 3.078 7.685 1.00 97.50 77 GLU A O 1
ATOM 631 N N . PHE A 1 78 ? -12.218 2.809 9.853 1.00 97.69 78 PHE A N 1
ATOM 632 C CA . PHE A 1 78 ? -11.182 1.814 10.122 1.00 97.69 78 PHE A CA 1
ATOM 633 C C . PHE A 1 78 ? -11.405 0.555 9.275 1.00 97.69 78 PHE A C 1
ATOM 635 O O . PHE A 1 78 ? -10.499 0.148 8.548 1.00 97.69 78 PHE A O 1
ATOM 642 N N . ARG A 1 79 ? -12.623 -0.004 9.287 1.00 97.62 79 ARG A N 1
ATOM 643 C CA . ARG A 1 79 ? -13.001 -1.173 8.473 1.00 97.62 79 ARG A CA 1
ATOM 644 C C . ARG A 1 79 ? -12.750 -0.933 6.989 1.00 97.62 79 ARG A C 1
ATOM 646 O O . ARG A 1 79 ? -12.100 -1.756 6.354 1.00 97.62 79 ARG A O 1
ATOM 653 N N . GLY A 1 80 ? -13.202 0.203 6.456 1.00 97.75 80 GLY A N 1
ATOM 654 C CA . GLY A 1 80 ? -12.989 0.559 5.052 1.00 97.75 80 GLY A CA 1
ATOM 655 C C . GLY A 1 80 ? -11.508 0.692 4.695 1.00 97.75 80 GLY A C 1
ATOM 656 O O . GLY A 1 80 ? -11.087 0.249 3.630 1.00 97.75 80 GLY A O 1
ATOM 657 N N . THR A 1 81 ? -10.696 1.237 5.606 1.00 97.00 81 THR A N 1
ATOM 658 C CA . THR A 1 81 ? -9.249 1.379 5.394 1.00 97.00 81 THR A CA 1
ATOM 659 C C . THR A 1 81 ? -8.546 0.021 5.373 1.00 97.00 81 THR A C 1
ATOM 661 O O . THR A 1 81 ? -7.769 -0.233 4.457 1.00 97.00 81 THR A O 1
ATOM 664 N N . ILE A 1 82 ? -8.838 -0.864 6.334 1.00 96.50 82 ILE A N 1
ATOM 665 C CA . ILE A 1 82 ? -8.254 -2.215 6.376 1.00 96.50 82 ILE A CA 1
ATOM 666 C C . ILE A 1 82 ? -8.706 -3.046 5.172 1.00 96.50 82 ILE A C 1
ATOM 668 O O . ILE A 1 82 ? -7.876 -3.672 4.518 1.00 96.50 82 ILE A O 1
ATOM 672 N N . TRP A 1 83 ? -9.997 -3.003 4.833 1.00 96.31 83 TRP A N 1
ATOM 673 C CA . TRP A 1 83 ? -10.532 -3.714 3.672 1.00 96.31 83 TRP A CA 1
ATOM 674 C C . TRP A 1 83 ? -9.893 -3.243 2.364 1.00 96.31 83 TRP A C 1
ATOM 676 O O . TRP A 1 83 ? -9.484 -4.060 1.543 1.00 96.31 83 TRP A O 1
ATOM 686 N N . SER A 1 84 ? -9.763 -1.927 2.179 1.00 96.50 84 SER A N 1
ATOM 687 C CA . SER A 1 84 ? -9.088 -1.354 1.013 1.00 96.50 84 SER A CA 1
ATOM 688 C C . SER A 1 84 ? -7.618 -1.774 0.960 1.00 96.50 84 SER A C 1
ATOM 690 O O . SER A 1 84 ? -7.134 -2.195 -0.085 1.00 96.50 84 SER A O 1
ATOM 692 N N . LEU A 1 85 ? -6.913 -1.750 2.096 1.00 95.69 85 LEU A N 1
ATOM 693 C CA . LEU A 1 85 ? -5.513 -2.165 2.166 1.00 95.69 85 LEU A CA 1
ATOM 694 C C . LEU A 1 85 ? -5.318 -3.646 1.792 1.00 95.69 85 LEU A C 1
ATOM 696 O O . LEU A 1 85 ? -4.344 -3.965 1.109 1.00 95.69 85 LEU A O 1
ATOM 700 N N . TYR A 1 86 ? -6.230 -4.520 2.221 1.00 95.50 86 TYR A N 1
ATOM 701 C CA . TYR A 1 86 ? -6.176 -5.957 1.946 1.00 95.50 86 TYR A CA 1
ATOM 702 C C . TYR A 1 86 ? -6.610 -6.313 0.515 1.00 95.50 86 TYR A C 1
ATOM 704 O O . TYR A 1 86 ? -5.971 -7.131 -0.133 1.00 95.50 86 TYR A O 1
ATOM 712 N N . SER A 1 87 ? -7.664 -5.674 -0.004 1.00 94.69 87 SER A N 1
ATOM 713 C CA . SER A 1 87 ? -8.288 -6.050 -1.288 1.00 94.69 87 SER A CA 1
ATOM 714 C C . SER A 1 87 ? -7.784 -5.280 -2.512 1.00 94.69 87 SER A C 1
ATOM 716 O O . SER A 1 87 ? -8.128 -5.638 -3.640 1.00 94.69 87 SER A O 1
ATOM 718 N N . VAL A 1 88 ? -7.009 -4.204 -2.331 1.00 93.69 88 VAL A N 1
ATOM 719 C CA . VAL A 1 88 ? -6.542 -3.391 -3.463 1.00 93.69 88 VAL A CA 1
ATOM 720 C C . VAL A 1 88 ? -5.654 -4.226 -4.401 1.00 93.69 88 VAL A C 1
ATOM 722 O O . VAL A 1 88 ? -4.703 -4.862 -3.937 1.00 93.69 88 VAL A O 1
ATOM 725 N N . PRO A 1 89 ? -5.909 -4.211 -5.725 1.00 90.31 89 PRO A N 1
ATOM 726 C CA . PRO A 1 89 ? -5.094 -4.954 -6.678 1.00 90.31 89 PRO A CA 1
ATOM 727 C C . PRO A 1 89 ? -3.648 -4.454 -6.648 1.00 90.31 89 PRO A C 1
ATOM 729 O O . PRO A 1 89 ? -3.381 -3.252 -6.744 1.00 90.31 89 PRO A O 1
ATOM 732 N N . ARG A 1 90 ? -2.710 -5.392 -6.510 1.00 91.75 90 ARG A N 1
ATOM 733 C CA . ARG A 1 90 ? -1.269 -5.125 -6.467 1.00 91.75 90 ARG A CA 1
ATOM 734 C C . ARG A 1 90 ? -0.632 -5.374 -7.832 1.00 91.75 90 ARG A C 1
ATOM 736 O O . ARG A 1 90 ? -1.183 -6.071 -8.680 1.00 91.75 90 ARG A O 1
ATOM 743 N N . ILE A 1 91 ? 0.534 -4.774 -8.051 1.00 92.19 91 ILE A N 1
ATOM 744 C CA . ILE A 1 91 ? 1.353 -5.054 -9.232 1.00 92.19 91 ILE A CA 1
ATOM 745 C C . ILE A 1 91 ? 1.955 -6.444 -9.032 1.00 92.19 91 ILE A C 1
ATOM 747 O O . ILE A 1 91 ? 2.696 -6.635 -8.074 1.00 92.19 91 ILE A O 1
ATOM 751 N N . ALA A 1 92 ? 1.612 -7.390 -9.909 1.00 87.50 92 ALA A N 1
ATOM 752 C CA . ALA A 1 92 ? 2.029 -8.786 -9.777 1.00 87.50 92 ALA A CA 1
ATOM 753 C C . ALA A 1 92 ? 3.554 -8.952 -9.868 1.00 87.50 92 ALA A C 1
ATOM 755 O O . ALA A 1 92 ? 4.149 -9.634 -9.047 1.00 87.50 92 ALA A O 1
ATOM 756 N N . GLU A 1 93 ? 4.186 -8.273 -10.830 1.00 89.50 93 GLU A N 1
ATOM 757 C CA . GLU A 1 93 ? 5.624 -8.389 -11.091 1.00 89.50 93 GLU A CA 1
ATOM 758 C C . GLU A 1 93 ? 6.278 -6.997 -11.148 1.00 89.50 93 GLU A C 1
ATOM 760 O O . GLU A 1 93 ? 6.374 -6.388 -12.221 1.00 89.50 93 GLU A O 1
ATOM 765 N N . PRO A 1 94 ? 6.695 -6.437 -9.996 1.00 94.06 94 PRO A N 1
ATOM 766 C CA . PRO A 1 94 ? 7.473 -5.202 -9.948 1.00 94.06 94 PRO A CA 1
ATOM 767 C C . PRO A 1 94 ? 8.826 -5.388 -10.647 1.00 94.06 94 PRO A C 1
ATOM 769 O O . PRO A 1 94 ? 9.561 -6.323 -10.334 1.00 94.06 94 PRO A O 1
ATOM 772 N N . VAL A 1 95 ? 9.187 -4.479 -11.558 1.00 94.62 95 VAL A N 1
ATOM 773 C CA . VAL A 1 95 ? 10.353 -4.622 -12.451 1.00 94.62 95 VAL A CA 1
ATOM 774 C C . VAL A 1 95 ? 11.654 -4.817 -11.672 1.00 94.62 95 VAL A C 1
ATOM 776 O O . VAL A 1 95 ? 12.433 -5.701 -12.016 1.00 94.62 95 VAL A O 1
ATOM 779 N N . TRP A 1 96 ? 11.896 -4.016 -10.627 1.00 93.69 96 TRP A N 1
ATOM 780 C CA . TRP A 1 96 ? 13.117 -4.128 -9.823 1.00 93.69 96 TRP A CA 1
ATOM 781 C C . TRP A 1 96 ? 13.222 -5.484 -9.118 1.00 93.69 96 TRP A C 1
ATOM 783 O O . TRP A 1 96 ? 14.231 -6.166 -9.263 1.00 93.69 96 TRP A O 1
ATOM 793 N N . LEU A 1 97 ? 12.172 -5.903 -8.404 1.00 90.94 97 LEU A N 1
ATOM 794 C CA . LEU A 1 97 ? 12.176 -7.167 -7.660 1.00 90.94 97 LEU A CA 1
ATOM 795 C C . LEU A 1 97 ? 12.279 -8.374 -8.594 1.00 90.94 97 LEU A C 1
ATOM 797 O O . LEU A 1 97 ? 13.091 -9.261 -8.357 1.00 90.94 97 LEU A O 1
ATOM 801 N N . ALA A 1 98 ? 11.536 -8.372 -9.700 1.00 90.62 98 ALA A N 1
ATOM 802 C CA . ALA A 1 98 ? 11.608 -9.441 -10.689 1.00 90.62 98 ALA A CA 1
ATOM 803 C C . ALA A 1 98 ? 12.996 -9.525 -11.356 1.00 90.62 98 ALA A C 1
ATOM 805 O O . ALA A 1 98 ? 13.491 -10.619 -11.619 1.00 90.62 98 ALA A O 1
ATOM 806 N N . MET A 1 99 ? 13.671 -8.392 -11.576 1.00 88.31 99 MET A N 1
ATOM 807 C CA . MET A 1 99 ? 15.037 -8.365 -12.114 1.00 88.31 99 MET A CA 1
ATOM 808 C C . MET A 1 99 ? 16.088 -8.862 -11.108 1.00 88.31 99 MET A C 1
ATOM 810 O O . MET A 1 99 ? 17.077 -9.487 -11.515 1.00 88.31 99 MET A O 1
ATOM 814 N N . MET A 1 100 ? 15.883 -8.588 -9.815 1.00 85.00 100 MET A N 1
ATOM 815 C CA . MET A 1 100 ? 16.741 -9.071 -8.728 1.00 85.00 100 MET A CA 1
ATOM 816 C C . MET A 1 100 ? 16.579 -10.575 -8.508 1.00 85.00 100 MET A C 1
ATOM 818 O O . MET A 1 100 ? 17.592 -11.275 -8.420 1.00 85.00 100 MET A O 1
ATOM 822 N N . SER A 1 101 ? 15.342 -11.073 -8.578 1.00 80.94 101 SER A N 1
ATOM 823 C CA . SER A 1 101 ? 15.051 -12.500 -8.489 1.00 80.94 101 SER A CA 1
ATOM 824 C C . SER A 1 101 ? 15.829 -13.290 -9.556 1.00 80.94 101 SER A C 1
ATOM 826 O O . SER A 1 101 ? 16.078 -12.824 -10.677 1.00 80.94 101 SER A O 1
ATOM 828 N N . SER A 1 102 ? 16.295 -14.487 -9.213 1.00 65.12 102 SER A N 1
ATOM 829 C CA . SER A 1 102 ? 17.165 -15.329 -10.049 1.00 65.12 102 SER A CA 1
ATOM 830 C C . SER A 1 102 ? 16.413 -16.073 -11.166 1.00 65.12 102 SER A C 1
ATOM 832 O O . SER A 1 102 ? 16.687 -17.239 -11.442 1.00 65.12 102 SER A O 1
ATOM 834 N N . THR A 1 103 ? 15.466 -15.415 -11.836 1.00 65.56 103 THR A N 1
ATOM 835 C CA . THR A 1 103 ? 14.704 -16.019 -12.939 1.00 65.56 103 THR A CA 1
ATOM 836 C C . THR A 1 103 ? 15.518 -16.069 -14.239 1.00 65.56 103 THR A C 1
ATOM 838 O O . THR A 1 103 ? 16.373 -15.219 -14.501 1.00 65.56 103 THR A O 1
ATOM 841 N N . LEU A 1 104 ? 15.260 -17.083 -15.074 1.00 58.38 104 LEU A N 1
ATOM 842 C CA . LEU A 1 104 ? 15.937 -17.310 -16.364 1.00 58.38 104 LEU A CA 1
ATOM 843 C C . LEU A 1 104 ? 15.500 -16.317 -17.468 1.00 58.38 104 LEU A C 1
ATOM 845 O O . LEU A 1 104 ? 16.141 -16.236 -18.513 1.00 58.38 104 LEU A O 1
ATOM 849 N N . GLU A 1 105 ? 14.448 -15.523 -17.243 1.00 77.00 105 GLU A N 1
ATOM 850 C CA . GLU A 1 105 ? 13.785 -14.692 -18.265 1.00 77.00 105 GLU A CA 1
ATOM 851 C C . GLU A 1 105 ? 14.177 -13.199 -18.239 1.00 77.00 105 GLU A C 1
ATOM 853 O O . GLU A 1 105 ? 13.496 -12.351 -18.825 1.00 77.00 105 GLU A O 1
ATOM 858 N N . LYS A 1 106 ? 15.305 -12.842 -17.607 1.00 83.94 106 LYS A N 1
ATOM 859 C CA . LYS A 1 106 ? 15.729 -11.434 -17.428 1.00 83.94 106 LYS A CA 1
ATOM 860 C C . LYS A 1 106 ? 15.764 -10.632 -18.728 1.00 83.94 106 LYS A C 1
ATOM 862 O O . LYS A 1 106 ? 15.361 -9.472 -18.744 1.00 83.94 106 LYS A O 1
ATOM 867 N N . THR A 1 107 ? 16.195 -11.237 -19.833 1.00 88.00 107 THR A N 1
ATOM 868 C CA . THR A 1 107 ? 16.257 -10.555 -21.135 1.00 88.00 107 THR A CA 1
ATOM 869 C C . THR A 1 107 ? 14.876 -10.125 -21.628 1.00 88.00 107 THR A C 1
ATOM 871 O O . THR A 1 107 ? 14.724 -8.998 -22.097 1.00 88.00 107 THR A O 1
ATOM 874 N N . GLN A 1 108 ? 13.861 -10.982 -21.491 1.00 90.56 108 GLN A N 1
ATOM 875 C CA . GLN A 1 108 ? 12.498 -10.668 -21.925 1.00 90.56 108 GLN A CA 1
ATOM 876 C C . GLN A 1 108 ? 11.886 -9.573 -21.050 1.00 90.56 108 GLN A C 1
ATOM 878 O O . GLN A 1 108 ? 11.285 -8.626 -21.565 1.00 90.56 108 GLN A O 1
ATOM 883 N N . LEU A 1 109 ? 12.110 -9.648 -19.735 1.00 91.44 109 LEU A N 1
ATOM 884 C CA . LEU A 1 109 ? 11.684 -8.616 -18.794 1.00 91.44 109 LEU A CA 1
ATOM 885 C C . LEU A 1 109 ? 12.328 -7.261 -19.111 1.00 91.44 109 LEU A C 1
ATOM 887 O O . LEU A 1 109 ? 11.624 -6.254 -19.188 1.00 91.44 109 LEU A O 1
ATOM 891 N N . CYS A 1 110 ? 13.639 -7.230 -19.365 1.00 92.50 110 CYS A N 1
ATOM 892 C CA . CYS A 1 110 ? 14.351 -6.015 -19.762 1.00 92.50 110 CYS A CA 1
ATOM 893 C C . CYS A 1 110 ? 13.811 -5.436 -21.075 1.00 92.50 110 CYS A C 1
ATOM 895 O O . CYS A 1 110 ? 13.579 -4.232 -21.163 1.00 92.50 110 CYS A O 1
ATOM 897 N N . GLN A 1 111 ? 13.568 -6.275 -22.086 1.00 94.00 111 GLN A N 1
ATOM 898 C CA . GLN A 1 111 ? 12.990 -5.836 -23.359 1.00 94.00 111 GLN A CA 1
ATOM 899 C C . GLN A 1 111 ? 11.589 -5.243 -23.174 1.00 94.00 111 GLN A C 1
ATOM 901 O O . GLN A 1 111 ? 11.296 -4.175 -23.716 1.00 94.00 111 GLN A O 1
ATOM 906 N N . ARG A 1 112 ? 10.735 -5.895 -22.374 1.00 94.50 112 ARG A N 1
ATOM 907 C CA . ARG A 1 112 ? 9.395 -5.393 -22.041 1.00 94.50 112 ARG A CA 1
ATOM 908 C C . ARG A 1 112 ? 9.469 -4.060 -21.301 1.00 94.50 112 ARG A C 1
ATOM 910 O O . ARG A 1 112 ? 8.772 -3.124 -21.684 1.00 94.50 112 ARG A O 1
ATOM 917 N N . PHE A 1 113 ? 10.327 -3.958 -20.289 1.00 96.06 113 PHE A N 1
ATOM 918 C CA . PHE A 1 113 ? 10.539 -2.718 -19.547 1.00 96.06 113 PHE A CA 1
ATOM 919 C C . PHE A 1 113 ? 10.987 -1.578 -20.467 1.00 96.06 113 PHE A C 1
ATOM 921 O O . PHE A 1 113 ? 10.356 -0.523 -20.468 1.00 96.06 113 PHE A O 1
ATOM 928 N N . LEU A 1 114 ? 12.022 -1.796 -21.285 1.00 96.75 114 LEU A N 1
ATOM 929 C CA . LEU A 1 114 ? 12.543 -0.778 -22.201 1.00 96.75 114 LEU A CA 1
ATOM 930 C C . LEU A 1 114 ? 11.490 -0.333 -23.217 1.00 96.75 114 LEU A C 1
ATOM 932 O O . LEU A 1 114 ? 11.363 0.861 -23.477 1.00 96.75 114 LEU A O 1
ATOM 936 N N . LYS A 1 115 ? 10.692 -1.266 -23.746 1.00 96.88 115 LYS A N 1
ATOM 937 C CA . LYS A 1 115 ? 9.582 -0.943 -24.647 1.00 96.88 115 LYS A CA 1
ATOM 938 C C . LYS A 1 115 ? 8.558 -0.024 -23.977 1.00 96.88 115 LYS A C 1
ATOM 940 O O . LYS A 1 115 ? 8.218 1.011 -24.544 1.00 96.88 115 LYS A O 1
ATOM 945 N N . GLU A 1 116 ? 8.072 -0.377 -22.786 1.00 96.25 116 GLU A N 1
ATOM 946 C CA . GLU A 1 116 ? 7.091 0.449 -22.063 1.00 96.25 116 GLU A CA 1
ATOM 947 C C . GLU A 1 116 ? 7.680 1.806 -21.649 1.00 96.25 116 GLU A C 1
ATOM 949 O O . GLU A 1 116 ? 7.003 2.831 -21.738 1.00 96.25 116 GLU A O 1
ATOM 954 N N . PHE A 1 117 ? 8.955 1.837 -21.257 1.00 96.44 117 PHE A N 1
ATOM 955 C CA . PHE A 1 117 ? 9.673 3.063 -20.914 1.00 96.44 117 PHE A CA 1
ATOM 956 C C . PHE A 1 117 ? 9.771 4.026 -22.104 1.00 96.44 117 PHE A C 1
ATOM 958 O O . PHE A 1 117 ? 9.397 5.194 -21.978 1.00 96.44 117 PHE A O 1
ATOM 965 N N . THR A 1 118 ? 10.200 3.538 -23.271 1.00 94.69 118 THR A N 1
ATOM 966 C CA . THR A 1 118 ? 10.280 4.344 -24.498 1.00 94.69 118 THR A CA 1
ATOM 967 C C . THR A 1 118 ? 8.903 4.834 -24.938 1.00 94.69 118 THR A C 1
ATOM 969 O O . THR A 1 118 ? 8.752 6.016 -25.241 1.00 94.69 118 THR A O 1
ATOM 972 N N . LEU A 1 119 ? 7.873 3.981 -24.879 1.00 93.62 119 LEU A N 1
ATOM 973 C CA . LEU A 1 119 ? 6.500 4.387 -25.199 1.00 93.62 119 LEU A CA 1
ATOM 974 C C . LEU A 1 119 ? 6.009 5.526 -24.297 1.00 93.62 119 LEU A C 1
ATOM 976 O O . LEU A 1 119 ? 5.368 6.455 -24.787 1.00 93.62 119 LEU A O 1
ATOM 980 N N . LEU A 1 120 ? 6.307 5.492 -22.994 1.00 93.50 120 LEU A N 1
ATOM 981 C CA . LEU A 1 120 ? 5.971 6.605 -22.103 1.00 93.50 120 LEU A CA 1
ATOM 982 C C . LEU A 1 120 ? 6.731 7.877 -22.487 1.00 93.50 120 LEU A C 1
ATOM 984 O O . LEU A 1 120 ? 6.119 8.940 -22.581 1.00 93.50 120 LEU A O 1
ATOM 988 N N . ILE A 1 121 ? 8.033 7.792 -22.768 1.00 91.19 121 ILE A N 1
ATOM 989 C CA . ILE A 1 121 ? 8.805 8.959 -23.219 1.00 91.19 121 ILE A CA 1
ATOM 990 C C . ILE A 1 121 ? 8.169 9.569 -24.477 1.00 91.19 121 ILE A C 1
ATOM 992 O O . ILE A 1 121 ? 7.961 10.776 -24.539 1.00 91.19 121 ILE A O 1
ATOM 996 N N . GLU A 1 122 ? 7.783 8.763 -25.458 1.00 88.69 122 GLU A N 1
ATOM 997 C CA . GLU A 1 122 ? 7.180 9.269 -26.695 1.00 88.69 122 GLU A CA 1
ATOM 998 C C . GLU A 1 122 ? 5.776 9.863 -26.477 1.00 88.69 122 GLU A C 1
ATOM 1000 O O . GLU A 1 122 ? 5.434 10.899 -27.055 1.00 88.69 122 GLU A O 1
ATOM 1005 N N . GLN A 1 123 ? 4.955 9.238 -25.626 1.00 84.31 123 GLN A N 1
ATOM 1006 C CA . GLN A 1 123 ? 3.550 9.617 -25.439 1.00 84.31 123 GLN A CA 1
ATOM 1007 C C . GLN A 1 123 ? 3.353 10.838 -24.532 1.00 84.31 123 GLN A C 1
ATOM 1009 O O . GLN A 1 123 ? 2.522 11.697 -24.839 1.00 84.31 123 GLN A O 1
ATOM 1014 N N . ILE A 1 124 ? 4.081 10.922 -23.412 1.00 82.31 124 ILE A N 1
ATOM 1015 C CA . ILE A 1 124 ? 3.809 11.903 -22.343 1.00 82.31 124 ILE A CA 1
ATOM 1016 C C . ILE A 1 124 ? 4.909 12.958 -22.163 1.00 82.31 124 ILE A C 1
ATOM 1018 O O . ILE A 1 124 ? 4.732 13.890 -21.375 1.00 82.31 124 ILE A O 1
ATOM 1022 N N . ASN A 1 125 ? 6.017 12.895 -22.909 1.00 71.75 125 ASN A N 1
ATOM 1023 C CA . ASN A 1 125 ? 7.112 13.861 -22.742 1.00 71.75 125 ASN A CA 1
ATOM 1024 C C . ASN A 1 125 ? 6.911 15.203 -23.473 1.00 71.75 125 ASN A C 1
ATOM 1026 O O . ASN A 1 125 ? 7.763 16.083 -23.367 1.00 71.75 125 ASN A O 1
ATOM 1030 N N . LYS A 1 126 ? 5.772 15.424 -24.150 1.00 68.25 126 LYS A N 1
ATOM 1031 C CA . LYS A 1 126 ? 5.478 16.700 -24.841 1.00 68.25 126 LYS A CA 1
ATOM 1032 C C . LYS A 1 126 ? 5.559 17.930 -23.919 1.00 68.25 126 LYS A C 1
ATOM 1034 O O . LYS A 1 126 ? 5.908 19.003 -24.389 1.00 68.25 126 LYS A O 1
ATOM 1039 N N . ASN A 1 127 ? 5.322 17.752 -22.613 1.00 72.94 127 ASN A N 1
ATOM 1040 C CA . ASN A 1 127 ? 5.367 18.817 -21.600 1.00 72.94 127 ASN A CA 1
ATOM 1041 C C . ASN A 1 127 ? 6.408 18.564 -20.491 1.00 72.94 127 ASN A C 1
ATOM 1043 O O . ASN A 1 127 ? 6.219 19.037 -19.373 1.00 72.94 127 ASN A O 1
ATOM 1047 N N . GLN A 1 128 ? 7.451 17.759 -20.737 1.00 85.44 128 GLN A N 1
ATOM 1048 C CA . GLN A 1 128 ? 8.428 17.355 -19.704 1.00 85.44 128 GLN A CA 1
ATOM 1049 C C . GLN A 1 128 ? 7.811 16.624 -18.494 1.00 85.44 128 GLN A C 1
ATOM 1051 O O . GLN A 1 128 ? 8.467 16.442 -17.471 1.00 85.44 128 GLN A O 1
ATOM 1056 N N . PHE A 1 129 ? 6.551 16.178 -18.587 1.00 90.31 129 PHE A N 1
ATOM 1057 C CA . PHE A 1 129 ? 5.832 15.568 -17.467 1.00 90.31 129 PHE A CA 1
ATOM 1058 C C . PHE A 1 129 ? 6.565 14.335 -16.937 1.00 90.31 129 PHE A C 1
ATOM 1060 O O . PHE A 1 129 ? 6.771 14.198 -15.733 1.00 90.31 129 PHE A O 1
ATOM 1067 N N . PHE A 1 130 ? 6.999 13.455 -17.840 1.00 92.88 130 PHE A N 1
ATOM 1068 C CA . PHE A 1 130 ? 7.682 12.230 -17.448 1.00 92.88 130 PHE A CA 1
ATOM 1069 C C . PHE A 1 130 ? 9.066 12.505 -16.845 1.00 92.88 130 PHE A C 1
ATOM 1071 O O . PHE A 1 130 ? 9.422 11.909 -15.832 1.00 92.88 130 PHE A O 1
ATOM 1078 N N . ALA A 1 131 ? 9.808 13.469 -17.397 1.00 92.81 131 ALA A N 1
ATOM 1079 C CA . ALA A 1 131 ? 11.083 13.910 -16.837 1.00 92.81 131 ALA A CA 1
ATOM 1080 C C . ALA A 1 131 ? 10.922 14.517 -15.430 1.00 92.81 131 ALA A C 1
ATOM 1082 O O . ALA A 1 131 ? 11.690 14.188 -14.524 1.00 92.81 131 ALA A O 1
ATOM 1083 N N . ALA A 1 132 ? 9.894 15.345 -15.216 1.00 94.75 132 ALA A N 1
ATOM 1084 C CA . ALA A 1 132 ? 9.577 15.911 -13.906 1.00 94.75 132 ALA A CA 1
ATOM 1085 C C . ALA A 1 132 ? 9.167 14.823 -12.897 1.00 94.75 132 ALA A C 1
ATOM 1087 O O . ALA A 1 132 ? 9.617 14.842 -11.751 1.00 94.75 132 ALA A O 1
ATOM 1088 N N . LEU A 1 133 ? 8.369 13.841 -13.332 1.00 95.69 133 LEU A N 1
ATOM 1089 C CA . LEU A 1 133 ? 7.978 12.695 -12.512 1.00 95.69 133 LEU A CA 1
ATOM 1090 C C . LEU A 1 133 ? 9.195 11.868 -12.078 1.00 95.69 133 LEU A C 1
ATOM 1092 O O . LEU A 1 133 ? 9.347 11.594 -10.888 1.00 95.69 133 LEU A O 1
ATOM 1096 N N . LEU A 1 134 ? 10.072 11.497 -13.015 1.00 96.25 134 LEU A N 1
ATOM 1097 C CA . LEU A 1 134 ? 11.286 10.740 -12.696 1.00 96.25 134 LEU A CA 1
ATOM 1098 C C . LEU A 1 134 ? 12.223 11.537 -11.790 1.00 96.25 134 LEU A C 1
ATOM 1100 O O . LEU A 1 134 ? 12.744 10.982 -10.828 1.00 96.25 134 LEU A O 1
ATOM 1104 N N . THR A 1 135 ? 12.383 12.839 -12.044 1.00 96.38 135 THR A N 1
ATOM 1105 C CA . THR A 1 135 ? 13.155 13.731 -11.168 1.00 96.38 135 THR A CA 1
ATOM 1106 C C . THR A 1 135 ? 12.612 13.693 -9.742 1.00 96.38 135 THR A C 1
ATOM 1108 O O . THR A 1 135 ? 13.382 13.495 -8.804 1.00 96.38 135 THR A O 1
ATOM 1111 N N . ALA A 1 136 ? 11.294 13.820 -9.559 1.00 96.88 136 ALA A N 1
ATOM 1112 C CA . ALA A 1 136 ? 10.678 13.758 -8.236 1.00 96.88 136 ALA A CA 1
ATOM 1113 C C . ALA A 1 136 ? 10.902 12.391 -7.566 1.00 96.88 136 ALA A C 1
ATOM 1115 O O . ALA A 1 136 ? 11.349 12.333 -6.421 1.00 96.88 136 ALA A O 1
ATOM 1116 N N . VAL A 1 137 ? 10.658 11.290 -8.283 1.00 97.19 137 VAL A N 1
ATOM 1117 C CA . VAL A 1 137 ? 10.843 9.936 -7.742 1.00 97.19 137 VAL A CA 1
ATOM 1118 C C . VAL A 1 137 ? 12.295 9.704 -7.327 1.00 97.19 137 VAL A C 1
ATOM 1120 O O . VAL A 1 137 ? 12.537 9.301 -6.194 1.00 97.19 137 VAL A O 1
ATOM 1123 N N . LEU A 1 138 ? 13.265 10.029 -8.182 1.00 96.12 138 LEU A N 1
ATOM 1124 C CA . LEU A 1 138 ? 14.688 9.839 -7.884 1.00 96.12 138 LEU A CA 1
ATOM 1125 C C . LEU A 1 138 ? 15.199 10.765 -6.772 1.00 96.12 138 LEU A C 1
ATOM 1127 O O . LEU A 1 138 ? 16.107 10.382 -6.038 1.00 96.12 138 LEU A O 1
ATOM 1131 N N . THR A 1 139 ? 14.607 11.952 -6.613 1.00 95.00 139 THR A N 1
ATOM 1132 C CA . THR A 1 139 ? 14.968 12.905 -5.548 1.00 95.00 139 THR A CA 1
ATOM 1133 C C . THR A 1 139 ? 14.473 12.458 -4.173 1.00 95.00 139 THR A C 1
ATOM 1135 O O . THR A 1 139 ? 15.126 12.731 -3.168 1.00 95.00 139 THR A O 1
ATOM 1138 N N . TYR A 1 140 ? 13.311 11.802 -4.103 1.00 95.38 140 TYR A N 1
ATOM 1139 C CA . TYR A 1 140 ? 12.642 11.523 -2.829 1.00 95.38 140 TYR A CA 1
ATOM 1140 C C . TYR A 1 140 ? 12.610 10.041 -2.427 1.00 95.38 140 TYR A C 1
ATOM 1142 O O . TYR A 1 140 ? 12.489 9.750 -1.238 1.00 95.38 140 TYR A O 1
ATOM 1150 N N . HIS A 1 141 ? 12.729 9.104 -3.371 1.00 95.69 141 HIS A N 1
ATOM 1151 C CA . HIS A 1 141 ? 12.847 7.669 -3.093 1.00 95.69 141 HIS A CA 1
ATOM 1152 C C . HIS A 1 141 ? 14.314 7.238 -3.162 1.00 95.69 141 HIS A C 1
ATOM 1154 O O . HIS A 1 141 ? 14.761 6.657 -4.141 1.00 95.69 141 HIS A O 1
ATOM 1160 N N . LEU A 1 142 ? 15.083 7.531 -2.115 1.00 92.69 142 LEU A N 1
ATOM 1161 C CA . LEU A 1 142 ? 16.552 7.462 -2.136 1.00 92.69 142 LEU A CA 1
ATOM 1162 C C . LEU A 1 142 ? 17.159 6.046 -2.078 1.00 92.69 142 LEU A C 1
ATOM 1164 O O . LEU A 1 142 ? 18.378 5.897 -2.142 1.00 92.69 142 LEU A O 1
ATOM 1168 N N . ALA A 1 143 ? 16.336 4.996 -2.021 1.00 91.12 143 ALA A N 1
ATOM 1169 C CA . ALA A 1 143 ? 16.795 3.605 -1.974 1.00 91.12 143 ALA A CA 1
ATOM 1170 C C . ALA A 1 143 ? 17.525 3.135 -3.237 1.00 91.12 143 ALA A C 1
ATOM 1172 O O . ALA A 1 143 ? 18.225 2.127 -3.201 1.00 91.12 143 ALA A O 1
ATOM 1173 N N . TRP A 1 144 ? 17.428 3.866 -4.351 1.00 92.00 144 TRP A N 1
ATOM 1174 C CA . TRP A 1 144 ? 18.220 3.547 -5.536 1.00 92.00 144 TRP A CA 1
ATOM 1175 C C . TRP A 1 144 ? 19.703 3.908 -5.379 1.00 92.00 144 TRP A C 1
ATOM 1177 O O . TRP A 1 144 ? 20.542 3.254 -5.999 1.00 92.00 144 TRP A O 1
ATOM 1187 N N . VAL A 1 145 ? 20.055 4.889 -4.539 1.00 88.50 145 VAL A N 1
ATO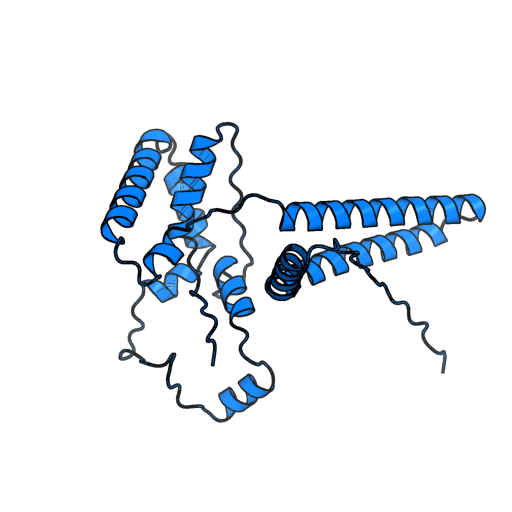M 1188 C CA . VAL A 1 145 ? 21.434 5.398 -4.422 1.00 88.50 145 VAL A CA 1
ATOM 1189 C C . VAL A 1 145 ? 22.426 4.290 -4.030 1.00 88.50 145 VAL A C 1
ATOM 1191 O O . VAL A 1 145 ? 23.384 4.077 -4.779 1.00 88.50 145 VAL A O 1
ATOM 1194 N N . PRO A 1 146 ? 22.195 3.495 -2.960 1.00 83.44 146 PRO A N 1
ATOM 1195 C CA . PRO A 1 146 ? 23.115 2.420 -2.573 1.00 83.44 146 PRO A CA 1
ATOM 1196 C C . PRO A 1 146 ? 23.211 1.279 -3.596 1.00 83.44 146 PRO A C 1
ATOM 1198 O O . PRO A 1 146 ? 24.133 0.475 -3.531 1.00 83.44 146 PRO A O 1
ATOM 1201 N N . THR A 1 147 ? 22.257 1.181 -4.527 1.00 82.44 147 THR A N 1
ATOM 1202 C CA . THR A 1 147 ? 22.201 0.090 -5.514 1.00 82.44 147 THR A CA 1
ATOM 1203 C C . THR A 1 147 ? 22.977 0.384 -6.799 1.00 82.44 147 THR A C 1
ATOM 1205 O O . THR A 1 147 ? 23.179 -0.527 -7.598 1.00 82.44 147 THR A O 1
ATOM 1208 N N . VAL A 1 148 ? 23.387 1.637 -7.033 1.00 79.88 148 VAL A N 1
ATOM 1209 C CA . VAL A 1 148 ? 24.116 2.041 -8.256 1.00 79.88 148 VAL A CA 1
ATOM 1210 C C . VAL A 1 148 ? 25.426 2.763 -7.988 1.00 79.88 148 VAL A C 1
ATOM 1212 O O . VAL A 1 148 ? 26.247 2.866 -8.895 1.00 79.88 148 VAL A O 1
ATOM 1215 N N . MET A 1 149 ? 25.634 3.273 -6.774 1.00 73.19 149 MET A N 1
ATOM 1216 C CA . MET A 1 149 ? 26.914 3.852 -6.392 1.00 73.19 149 MET A CA 1
ATOM 1217 C C . MET A 1 149 ? 27.803 2.752 -5.804 1.00 73.19 149 MET A C 1
ATOM 1219 O O . MET A 1 149 ? 27.473 2.233 -4.733 1.00 73.19 149 MET A O 1
ATOM 1223 N N . PRO A 1 150 ? 28.919 2.379 -6.459 1.00 55.41 150 PRO A N 1
ATOM 1224 C CA . PRO A 1 150 ? 29.929 1.576 -5.794 1.00 55.41 150 PRO A CA 1
ATOM 1225 C C . PRO A 1 150 ? 30.440 2.387 -4.604 1.00 55.41 150 PRO A C 1
ATOM 1227 O O . PRO A 1 150 ? 30.844 3.538 -4.743 1.00 55.41 150 PRO A O 1
ATOM 1230 N N . VAL A 1 151 ? 30.369 1.813 -3.409 1.00 52.12 151 VAL A N 1
ATOM 1231 C CA . VAL A 1 151 ? 31.053 2.389 -2.253 1.00 52.12 151 VAL A CA 1
ATOM 1232 C C . VAL A 1 151 ? 32.548 2.274 -2.560 1.00 52.12 151 VAL A C 1
ATOM 1234 O O . VAL A 1 151 ? 32.996 1.169 -2.852 1.00 52.12 151 VAL A O 1
ATOM 1237 N N . ASP A 1 152 ? 33.324 3.362 -2.489 1.00 44.16 152 ASP A N 1
ATOM 1238 C CA . ASP A 1 152 ? 34.795 3.394 -2.690 1.00 44.16 152 ASP A CA 1
ATOM 1239 C C . ASP A 1 152 ? 35.591 2.604 -1.617 1.00 44.16 152 ASP A C 1
ATOM 1241 O O . ASP A 1 152 ? 36.754 2.870 -1.311 1.00 44.16 152 ASP A O 1
ATOM 1245 N N . HIS A 1 153 ? 34.966 1.597 -1.015 1.00 45.75 153 HIS A N 1
ATOM 1246 C CA . HIS A 1 153 ? 35.587 0.620 -0.147 1.00 45.75 153 HIS A CA 1
ATOM 1247 C C . HIS A 1 153 ? 35.570 -0.748 -0.835 1.00 45.75 153 HIS A C 1
ATOM 1249 O O . HIS A 1 153 ? 34.585 -1.083 -1.496 1.00 45.75 153 HIS A O 1
ATOM 1255 N N . PRO A 1 154 ? 36.651 -1.544 -0.694 1.00 37.25 154 PRO A N 1
ATOM 1256 C CA . PRO A 1 154 ? 36.767 -2.857 -1.327 1.00 37.25 154 PRO A CA 1
ATOM 1257 C C . PRO A 1 154 ? 35.495 -3.667 -1.080 1.00 37.25 154 PRO A C 1
ATOM 1259 O O . PRO A 1 154 ? 34.917 -3.525 0.002 1.00 37.25 154 PRO A O 1
ATOM 1262 N N . PRO A 1 155 ? 35.056 -4.485 -2.060 1.00 39.06 155 PRO A N 1
ATOM 1263 C CA . PRO A 1 155 ? 33.723 -5.066 -2.095 1.00 39.06 155 PRO A CA 1
ATOM 1264 C C . PRO A 1 155 ? 33.496 -5.798 -0.791 1.00 39.06 155 PRO A C 1
ATOM 1266 O O . PRO A 1 155 ? 34.032 -6.884 -0.552 1.00 39.06 155 PRO A O 1
ATOM 1269 N N . ILE A 1 156 ? 32.735 -5.162 0.091 1.00 41.75 156 ILE A N 1
ATOM 1270 C CA . ILE A 1 156 ? 32.422 -5.779 1.348 1.00 41.75 156 ILE A CA 1
ATOM 1271 C C . ILE A 1 156 ? 31.421 -6.867 0.978 1.00 41.75 156 ILE A C 1
ATOM 1273 O O . ILE A 1 156 ? 30.233 -6.604 0.805 1.00 41.75 156 ILE A O 1
ATOM 1277 N N . ARG A 1 157 ? 31.895 -8.112 0.890 1.00 35.34 157 ARG A N 1
ATOM 1278 C CA . ARG A 1 157 ? 31.078 -9.327 1.015 1.00 35.34 157 ARG A CA 1
ATOM 1279 C C . ARG A 1 157 ? 30.407 -9.396 2.408 1.00 35.34 157 ARG A C 1
ATOM 1281 O O . ARG A 1 157 ? 30.345 -10.452 3.021 1.00 35.34 157 ARG A O 1
ATOM 1288 N N . ALA A 1 158 ? 29.920 -8.280 2.956 1.00 36.47 158 ALA A N 1
ATOM 1289 C CA . ALA A 1 158 ? 29.333 -8.185 4.290 1.00 36.47 158 ALA A CA 1
ATOM 1290 C C . ALA A 1 158 ? 27.908 -7.647 4.263 1.00 36.47 158 ALA A C 1
ATOM 1292 O O . ALA A 1 158 ? 27.558 -6.694 4.962 1.00 36.47 158 ALA A O 1
ATOM 1293 N N . PHE A 1 159 ? 27.060 -8.360 3.535 1.00 44.12 159 PHE A N 1
ATOM 1294 C CA . PHE A 1 159 ? 25.820 -8.784 4.177 1.00 44.12 159 PHE A CA 1
ATOM 1295 C C . PHE A 1 159 ? 25.942 -10.166 4.843 1.00 44.12 159 PHE A C 1
ATOM 1297 O O . PHE A 1 159 ? 25.135 -10.462 5.713 1.00 44.12 159 PHE A O 1
ATOM 1304 N N . SER A 1 160 ? 26.992 -10.951 4.545 1.00 37.97 160 SER A N 1
ATOM 1305 C CA . SER A 1 160 ? 27.207 -12.270 5.164 1.00 37.97 160 SER A CA 1
ATOM 1306 C C . SER A 1 160 ? 28.166 -12.264 6.364 1.00 37.97 160 SER A C 1
ATOM 1308 O O . SER A 1 160 ? 27.981 -13.058 7.274 1.00 37.97 160 SER A O 1
ATOM 1310 N N . GLU A 1 161 ? 29.166 -11.377 6.428 1.00 37.88 161 GLU A N 1
ATOM 1311 C CA . GLU A 1 161 ? 30.147 -11.378 7.530 1.00 37.88 161 GLU A CA 1
ATOM 1312 C C . GLU A 1 161 ? 30.581 -9.951 7.906 1.00 37.88 161 GLU A C 1
ATOM 1314 O O . GLU A 1 161 ? 31.636 -9.461 7.500 1.00 37.88 161 GLU A O 1
ATOM 1319 N N . LYS A 1 162 ? 29.770 -9.222 8.685 1.00 41.94 162 LYS A N 1
ATOM 1320 C CA . LYS A 1 162 ? 30.255 -7.985 9.321 1.00 41.94 162 LYS A CA 1
ATOM 1321 C C . LYS A 1 162 ? 31.035 -8.364 10.574 1.00 41.94 162 LYS A C 1
ATOM 1323 O O . LYS A 1 162 ? 30.456 -8.906 11.508 1.00 41.94 162 LYS A O 1
ATOM 1328 N N . ARG A 1 163 ? 32.328 -8.008 10.624 1.00 40.25 163 ARG A N 1
ATOM 1329 C CA . ARG A 1 163 ? 33.097 -7.892 11.877 1.00 40.25 163 ARG A CA 1
ATOM 1330 C C . ARG A 1 163 ? 32.256 -7.108 12.883 1.00 40.25 163 ARG A C 1
ATOM 1332 O O . ARG A 1 163 ? 32.102 -5.892 12.765 1.00 40.25 163 ARG A O 1
ATOM 1339 N N . THR A 1 164 ? 31.676 -7.805 13.849 1.00 39.72 164 THR A N 1
ATOM 1340 C CA . THR A 1 164 ? 30.814 -7.204 14.858 1.00 39.72 164 THR A CA 1
ATOM 1341 C C . THR A 1 164 ? 31.669 -6.436 15.856 1.00 39.72 164 THR A C 1
ATOM 1343 O O . THR A 1 164 ? 32.248 -7.011 16.776 1.00 39.72 164 THR A O 1
ATOM 1346 N N . SER A 1 165 ? 31.749 -5.118 15.680 1.00 46.56 165 SER A N 1
ATOM 1347 C CA . SER A 1 165 ? 32.130 -4.208 16.760 1.00 46.56 165 SER A CA 1
ATOM 1348 C C . SER A 1 165 ? 31.223 -4.456 17.975 1.00 46.56 165 SER A C 1
ATOM 1350 O O . SER A 1 165 ? 30.012 -4.636 17.823 1.00 46.56 165 SER A O 1
ATOM 1352 N N . GLN A 1 166 ? 31.784 -4.456 19.189 1.00 48.69 166 GLN A N 1
ATOM 1353 C CA . GLN A 1 166 ? 31.030 -4.657 20.437 1.00 48.69 166 GLN A CA 1
ATOM 1354 C C . GLN A 1 166 ? 29.861 -3.659 20.592 1.00 48.69 166 GLN A C 1
ATOM 1356 O O . GLN A 1 166 ? 28.805 -4.018 21.117 1.00 48.69 166 GLN A O 1
ATOM 1361 N N . LEU A 1 167 ? 29.997 -2.440 20.056 1.00 52.09 167 LEU A N 1
ATOM 1362 C CA . LEU A 1 167 ? 28.934 -1.426 20.015 1.00 52.09 167 LEU A CA 1
ATOM 1363 C C . LEU A 1 167 ? 27.791 -1.816 19.070 1.00 52.09 167 LEU A C 1
ATOM 1365 O O . LEU A 1 167 ? 26.626 -1.676 19.431 1.00 52.09 167 LEU A O 1
ATOM 1369 N N . VAL A 1 168 ? 28.112 -2.371 17.898 1.00 52.94 168 VAL A N 1
ATOM 1370 C CA . VAL A 1 168 ? 27.116 -2.855 16.926 1.00 52.94 168 VAL A CA 1
ATOM 1371 C C . VAL A 1 168 ? 26.383 -4.080 17.471 1.00 52.94 168 VAL A C 1
ATOM 1373 O O . VAL A 1 168 ? 25.172 -4.170 17.315 1.00 52.94 168 VAL A O 1
ATOM 1376 N N . ASN A 1 169 ? 27.067 -4.970 18.198 1.00 54.44 169 ASN A N 1
ATOM 1377 C CA . ASN A 1 169 ? 26.413 -6.081 18.901 1.00 54.44 169 ASN A CA 1
ATOM 1378 C C . ASN A 1 169 ? 25.483 -5.603 20.024 1.00 54.44 169 ASN A C 1
ATOM 1380 O O . ASN A 1 169 ? 24.424 -6.185 20.235 1.00 54.44 169 ASN A O 1
ATOM 1384 N N . THR A 1 170 ? 25.843 -4.539 20.742 1.00 56.31 170 THR A N 1
ATOM 1385 C CA . THR A 1 170 ? 24.984 -3.962 21.792 1.00 56.31 170 THR A CA 1
ATOM 1386 C C . THR A 1 170 ? 23.767 -3.240 21.195 1.00 56.31 170 THR A C 1
ATOM 1388 O O . THR A 1 170 ? 22.656 -3.350 21.717 1.00 56.31 170 THR A O 1
ATOM 1391 N N . LEU A 1 171 ? 23.944 -2.573 20.050 1.00 54.91 171 LEU A N 1
ATOM 1392 C CA . LEU A 1 171 ? 22.853 -1.986 19.267 1.00 54.91 171 LEU A CA 1
ATOM 1393 C C . LEU A 1 171 ? 21.940 -3.058 18.665 1.00 54.91 171 LEU A C 1
ATOM 1395 O O . LEU A 1 171 ? 20.734 -2.948 18.805 1.00 54.91 171 LEU A O 1
ATOM 1399 N N . ALA A 1 172 ? 22.483 -4.131 18.091 1.00 58.53 172 ALA A N 1
ATOM 1400 C CA . ALA A 1 172 ? 21.694 -5.242 17.554 1.00 58.53 172 ALA A CA 1
ATOM 1401 C C . ALA A 1 172 ? 20.900 -5.984 18.645 1.00 58.53 172 ALA A C 1
ATOM 1403 O O . ALA A 1 172 ? 19.799 -6.461 18.391 1.00 58.53 172 ALA A O 1
ATOM 1404 N N . LYS A 1 173 ? 21.423 -6.040 19.879 1.00 57.66 173 LYS A N 1
ATOM 1405 C CA . LYS A 1 173 ? 20.704 -6.587 21.044 1.00 57.66 173 LYS A CA 1
ATOM 1406 C C . LYS A 1 173 ? 19.550 -5.701 21.522 1.00 57.66 173 LYS A C 1
ATOM 1408 O O . LYS A 1 173 ? 18.617 -6.214 22.125 1.00 57.66 173 LYS A O 1
ATOM 1413 N N . THR A 1 174 ? 19.619 -4.390 21.291 1.00 55.97 174 THR A N 1
ATOM 1414 C CA . THR A 1 174 ? 18.580 -3.425 21.707 1.00 55.97 174 THR A CA 1
ATOM 1415 C C . THR A 1 174 ? 17.623 -3.053 20.571 1.00 55.97 174 THR A C 1
ATOM 1417 O O . THR A 1 174 ? 16.486 -2.679 20.834 1.00 55.97 174 THR A O 1
ATOM 1420 N N . HIS A 1 175 ? 18.065 -3.199 19.323 1.00 57.94 175 HIS A N 1
ATOM 1421 C CA . HIS A 1 175 ? 17.345 -2.916 18.085 1.00 57.94 175 HIS A CA 1
ATOM 1422 C C . HIS A 1 175 ? 17.635 -4.053 17.092 1.00 57.94 175 HIS A C 1
ATOM 1424 O O . HIS A 1 175 ? 18.473 -3.892 16.197 1.00 57.94 175 HIS A O 1
ATOM 1430 N N . PRO A 1 176 ? 17.012 -5.233 17.271 1.00 71.38 176 PRO A N 1
ATOM 1431 C CA . PRO A 1 176 ? 17.203 -6.346 16.353 1.00 71.38 176 PRO A CA 1
ATOM 1432 C C . PRO A 1 176 ? 16.818 -5.905 14.940 1.00 71.38 176 PRO A C 1
ATOM 1434 O O . PRO A 1 176 ? 15.770 -5.292 14.729 1.00 71.38 176 PRO A O 1
ATOM 1437 N N . TYR A 1 177 ? 17.695 -6.184 13.975 1.00 71.94 177 TYR A N 1
ATOM 1438 C CA . TYR A 1 177 ? 17.444 -5.861 12.577 1.00 71.94 177 TYR A CA 1
ATOM 1439 C C . TYR A 1 177 ? 16.191 -6.601 12.110 1.00 71.94 177 TYR A C 1
ATOM 1441 O O . TYR A 1 177 ? 16.150 -7.830 12.129 1.00 71.94 177 TYR A O 1
ATOM 1449 N N . ASN A 1 178 ? 15.173 -5.847 11.699 1.00 83.69 178 ASN A N 1
ATOM 1450 C CA . ASN A 1 178 ? 13.960 -6.406 11.129 1.00 83.69 178 ASN A CA 1
ATOM 1451 C C . ASN A 1 178 ? 13.959 -6.156 9.608 1.00 83.69 178 ASN A C 1
ATOM 1453 O O . ASN A 1 178 ? 13.867 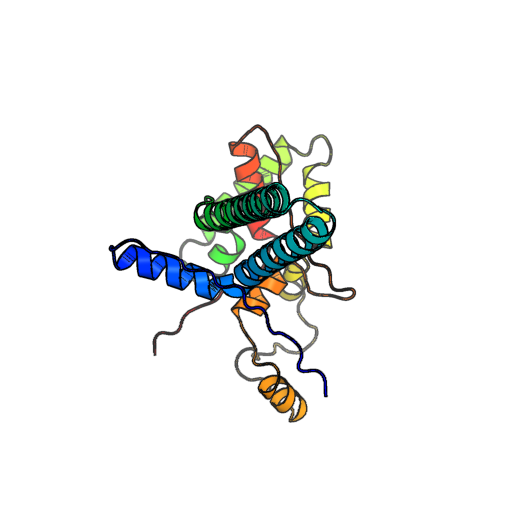-4.995 9.192 1.00 83.69 178 ASN A O 1
ATOM 1457 N N . PRO A 1 179 ? 14.053 -7.213 8.779 1.00 85.69 179 PRO A N 1
ATOM 1458 C CA . PRO A 1 179 ? 14.171 -7.073 7.330 1.00 85.69 179 PRO A CA 1
ATOM 1459 C C . PRO A 1 179 ? 12.934 -6.437 6.678 1.00 85.69 179 PRO A C 1
ATOM 1461 O O . PRO A 1 179 ? 13.081 -5.631 5.762 1.00 85.69 179 PRO A O 1
ATOM 1464 N N . LEU A 1 180 ? 11.727 -6.711 7.189 1.00 85.69 180 LEU A N 1
ATOM 1465 C CA . LEU A 1 180 ? 10.484 -6.102 6.692 1.00 85.69 180 LEU A CA 1
ATOM 1466 C C . LEU A 1 180 ? 10.449 -4.594 6.969 1.00 85.69 180 LEU A C 1
ATOM 1468 O O . LEU A 1 180 ? 10.040 -3.802 6.122 1.00 85.69 180 LEU A O 1
ATOM 1472 N N . TRP A 1 181 ? 10.923 -4.175 8.144 1.00 86.12 181 TRP A N 1
ATOM 1473 C CA . TRP A 1 181 ? 11.015 -2.754 8.488 1.00 86.12 181 TRP A CA 1
ATOM 1474 C C . TRP A 1 181 ? 12.067 -2.022 7.660 1.00 86.12 181 TRP A C 1
ATOM 1476 O O . TRP A 1 181 ? 11.827 -0.890 7.240 1.00 86.12 181 TRP A O 1
ATOM 1486 N N . ALA A 1 182 ? 13.212 -2.661 7.408 1.00 87.50 182 ALA A N 1
ATOM 1487 C CA . ALA A 1 182 ? 14.236 -2.108 6.529 1.00 87.50 182 ALA A CA 1
ATOM 1488 C C . ALA A 1 182 ? 13.690 -1.921 5.104 1.00 87.50 182 ALA A C 1
ATOM 1490 O O . ALA A 1 182 ? 13.773 -0.821 4.562 1.00 87.50 182 ALA A O 1
ATOM 1491 N N . GLN A 1 183 ? 13.027 -2.944 4.552 1.00 90.38 183 GLN A N 1
ATOM 1492 C CA . GLN A 1 183 ? 12.398 -2.870 3.232 1.00 90.38 183 GLN A CA 1
ATOM 1493 C C . GLN A 1 183 ? 11.323 -1.770 3.163 1.00 90.38 183 GLN A C 1
ATOM 1495 O O . GLN A 1 183 ? 11.260 -1.021 2.189 1.00 90.38 183 GLN A O 1
ATOM 1500 N N . LEU A 1 184 ? 10.496 -1.621 4.204 1.00 90.62 184 LEU A N 1
ATOM 1501 C CA . LEU A 1 184 ? 9.513 -0.537 4.283 1.00 90.62 184 LEU A CA 1
ATOM 1502 C C . LEU A 1 184 ? 10.184 0.848 4.305 1.00 90.62 184 LEU A C 1
ATOM 1504 O O . LEU A 1 184 ? 9.686 1.788 3.681 1.00 90.62 184 LEU A O 1
ATOM 1508 N N . GLY A 1 185 ? 11.315 0.974 5.004 1.00 90.62 185 GLY A N 1
ATOM 1509 C CA . GLY A 1 185 ? 12.144 2.180 5.007 1.00 90.62 185 GLY A CA 1
ATOM 1510 C C . GLY A 1 185 ? 12.682 2.524 3.616 1.00 90.62 185 GLY A C 1
ATOM 1511 O O . GLY A 1 185 ? 12.567 3.679 3.193 1.00 90.62 185 GLY A O 1
ATOM 1512 N N . ASP A 1 186 ? 13.181 1.522 2.886 1.00 92.06 186 ASP A N 1
ATOM 1513 C CA . ASP A 1 186 ? 13.641 1.666 1.500 1.00 92.06 186 ASP A CA 1
ATOM 1514 C C . ASP A 1 186 ? 12.510 2.186 0.598 1.00 92.06 186 ASP A C 1
ATOM 1516 O O . ASP A 1 186 ? 12.669 3.194 -0.096 1.00 92.06 186 ASP A O 1
ATOM 1520 N N . LEU A 1 187 ? 11.326 1.562 0.673 1.00 93.44 187 LEU A N 1
ATOM 1521 C CA . LEU A 1 187 ? 10.155 1.943 -0.126 1.00 93.44 187 LEU A CA 1
ATOM 1522 C C . LEU A 1 187 ? 9.718 3.394 0.123 1.00 93.44 187 LEU A C 1
ATOM 1524 O O . LEU A 1 187 ? 9.343 4.102 -0.817 1.00 93.44 187 LEU A O 1
ATOM 1528 N N . TYR A 1 188 ? 9.795 3.866 1.370 1.00 93.31 188 TYR A N 1
ATOM 1529 C CA . TYR A 1 188 ? 9.496 5.260 1.705 1.00 93.31 188 TYR A CA 1
ATOM 1530 C C . TYR A 1 188 ? 10.612 6.246 1.351 1.00 93.31 188 TYR A C 1
ATOM 1532 O O . TYR A 1 188 ? 10.395 7.451 1.474 1.00 93.31 188 TYR A O 1
ATOM 1540 N N . GLY A 1 189 ? 11.788 5.785 0.920 1.00 90.50 189 GLY A N 1
ATOM 1541 C CA . GLY A 1 189 ? 12.940 6.662 0.717 1.00 90.50 189 GLY A CA 1
ATOM 1542 C C . GLY A 1 189 ? 13.458 7.264 2.022 1.00 90.50 189 GLY A C 1
ATOM 1543 O O . GLY A 1 189 ? 14.043 8.346 2.004 1.00 90.50 189 GLY A O 1
ATOM 1544 N N . ALA A 1 190 ? 13.263 6.572 3.149 1.00 88.44 190 ALA A N 1
ATOM 1545 C CA . ALA A 1 190 ? 13.674 7.006 4.485 1.00 88.44 190 ALA A CA 1
ATOM 1546 C C . ALA A 1 190 ? 15.197 6.870 4.706 1.00 88.44 190 ALA A C 1
ATOM 1548 O O . ALA A 1 190 ? 15.655 6.486 5.780 1.00 88.44 190 ALA A O 1
ATOM 1549 N N . ILE A 1 191 ? 15.980 7.167 3.668 1.00 79.94 191 ILE A N 1
ATOM 1550 C CA . ILE A 1 191 ? 17.426 6.985 3.586 1.00 79.94 191 ILE A CA 1
ATOM 1551 C C . ILE A 1 191 ? 18.029 8.358 3.320 1.00 79.94 191 ILE A C 1
ATOM 1553 O O . ILE A 1 191 ? 17.908 8.887 2.223 1.00 79.94 191 ILE A O 1
ATOM 1557 N N . GLY A 1 192 ? 18.660 8.955 4.326 1.00 75.50 192 GLY A N 1
ATOM 1558 C CA . GLY A 1 192 ? 19.302 10.261 4.198 1.00 75.50 192 GLY A CA 1
ATOM 1559 C C . GLY A 1 192 ? 19.015 11.190 5.370 1.00 75.50 192 GLY A C 1
ATOM 1560 O O . GLY A 1 192 ? 18.296 10.849 6.309 1.00 75.50 192 GLY A O 1
ATOM 1561 N N . SER A 1 193 ? 19.611 12.380 5.311 1.00 76.31 193 SER A N 1
ATOM 1562 C CA . SER A 1 193 ? 19.416 13.443 6.294 1.00 76.31 193 SER A CA 1
ATOM 1563 C C . SER A 1 193 ? 18.916 14.704 5.583 1.00 76.31 193 SER A C 1
ATOM 1565 O O . SER A 1 193 ? 19.619 15.208 4.705 1.00 76.31 193 SER A O 1
ATOM 1567 N N . PRO A 1 194 ? 17.722 15.225 5.919 1.00 84.31 194 PRO A N 1
ATOM 1568 C CA . PRO A 1 194 ? 16.778 14.712 6.915 1.00 84.31 194 PRO A CA 1
ATOM 1569 C C . PRO A 1 194 ? 16.032 13.453 6.439 1.00 84.31 194 PRO A C 1
ATOM 1571 O O . PRO A 1 194 ? 15.797 13.279 5.244 1.00 84.31 194 PRO A O 1
ATOM 1574 N N . VAL A 1 195 ? 15.581 12.621 7.383 1.00 86.19 195 VAL A N 1
ATOM 1575 C CA . VAL A 1 195 ? 14.713 11.472 7.077 1.00 86.19 195 VAL A CA 1
ATOM 1576 C C . VAL A 1 195 ? 13.355 11.985 6.595 1.00 86.19 195 VAL A C 1
ATOM 1578 O O . VAL A 1 195 ? 12.682 12.742 7.299 1.00 86.19 195 VAL A O 1
ATOM 1581 N N . ARG A 1 196 ? 12.941 11.573 5.394 1.00 87.94 196 ARG A N 1
ATOM 1582 C CA . ARG A 1 196 ? 11.642 11.912 4.794 1.00 87.94 196 ARG A CA 1
ATOM 1583 C C . ARG A 1 196 ? 10.894 10.633 4.434 1.00 87.94 196 ARG A C 1
ATOM 1585 O O . ARG A 1 196 ? 11.494 9.689 3.942 1.00 87.94 196 ARG A O 1
ATOM 1592 N N . LEU A 1 197 ? 9.585 10.616 4.689 1.00 92.31 197 LEU A N 1
ATOM 1593 C CA . LEU A 1 197 ? 8.700 9.534 4.258 1.00 92.31 197 LEU A CA 1
ATOM 1594 C C . LEU A 1 197 ? 7.978 9.963 2.986 1.00 92.31 197 LEU A C 1
ATOM 1596 O O . LEU A 1 197 ? 7.116 10.844 3.018 1.00 92.31 197 LEU A O 1
ATOM 1600 N N . THR A 1 198 ? 8.326 9.326 1.877 1.00 94.69 198 THR A N 1
ATOM 1601 C CA . THR A 1 198 ? 7.827 9.661 0.546 1.00 94.69 198 THR A CA 1
ATOM 1602 C C . THR A 1 198 ? 6.811 8.631 0.082 1.00 94.69 198 THR A C 1
ATOM 1604 O O . THR A 1 198 ? 6.995 7.424 0.234 1.00 94.69 198 THR A O 1
ATOM 1607 N N . ARG A 1 199 ? 5.723 9.104 -0.527 1.00 95.75 199 ARG A N 1
ATOM 1608 C CA . ARG A 1 199 ? 4.759 8.268 -1.247 1.00 95.75 199 ARG A CA 1
ATOM 1609 C C . ARG A 1 199 ? 4.460 8.908 -2.591 1.00 95.75 199 ARG A C 1
ATOM 1611 O O . ARG A 1 199 ? 4.198 10.105 -2.653 1.00 95.75 199 ARG A O 1
ATOM 1618 N N . THR A 1 200 ? 4.446 8.096 -3.640 1.00 96.94 200 THR A N 1
ATOM 1619 C CA . THR A 1 200 ? 4.086 8.538 -4.988 1.00 96.94 200 THR A CA 1
ATOM 1620 C C . THR A 1 200 ? 2.655 8.113 -5.303 1.00 96.94 200 THR A C 1
ATOM 1622 O O . THR A 1 200 ? 2.311 6.940 -5.169 1.00 96.94 200 THR A O 1
ATOM 1625 N N . VAL A 1 201 ? 1.814 9.063 -5.719 1.00 97.00 201 VAL A N 1
ATOM 1626 C CA . VAL A 1 201 ? 0.425 8.810 -6.127 1.00 97.00 201 VAL A CA 1
ATOM 1627 C C . VAL A 1 201 ? 0.250 9.281 -7.563 1.00 97.00 201 VAL A C 1
ATOM 1629 O O . VAL A 1 201 ? 0.440 10.457 -7.862 1.00 97.00 201 VAL A O 1
ATOM 1632 N N . VAL A 1 202 ? -0.128 8.361 -8.450 1.00 95.44 202 VAL A N 1
ATOM 1633 C CA . VAL A 1 202 ? -0.407 8.659 -9.858 1.00 95.44 202 VAL A CA 1
ATOM 1634 C C . VAL A 1 202 ? -1.916 8.652 -10.060 1.00 95.44 202 VAL A C 1
ATOM 1636 O O . VAL A 1 202 ? -2.560 7.612 -9.936 1.00 95.44 202 VAL A O 1
ATOM 1639 N N . LEU A 1 203 ? -2.484 9.818 -10.360 1.00 94.88 203 LEU A N 1
ATOM 1640 C CA . LEU A 1 203 ? -3.909 9.980 -10.644 1.00 94.88 203 LEU A CA 1
ATOM 1641 C C . LEU A 1 203 ? -4.115 10.125 -12.151 1.00 94.88 203 LEU A C 1
ATOM 1643 O O . LEU A 1 203 ? -3.452 10.933 -12.798 1.00 94.88 203 LEU A O 1
ATOM 1647 N N . GLY A 1 204 ? -5.061 9.378 -12.714 1.00 92.94 204 GLY A N 1
ATOM 1648 C CA . GLY A 1 204 ? -5.383 9.471 -14.133 1.00 92.94 204 GLY A CA 1
ATOM 1649 C C . GLY A 1 204 ? -6.713 8.813 -14.470 1.00 92.94 204 GLY A C 1
ATOM 1650 O O . GLY A 1 204 ? -7.142 7.876 -13.804 1.00 92.94 204 GLY A O 1
ATOM 1651 N N . LYS A 1 205 ? -7.373 9.320 -15.518 1.00 94.06 205 LYS A N 1
ATOM 1652 C CA . LYS A 1 205 ? -8.632 8.757 -16.037 1.00 94.06 205 LYS A CA 1
ATOM 1653 C C . LYS A 1 205 ? -8.399 7.550 -16.949 1.00 94.06 205 LYS A C 1
ATOM 1655 O O . LYS A 1 205 ? -9.250 6.674 -17.038 1.00 94.06 205 LYS A O 1
ATOM 1660 N N . GLN A 1 206 ? -7.255 7.508 -17.634 1.00 94.75 206 GLN A N 1
ATOM 1661 C CA . GLN A 1 206 ? -6.904 6.428 -18.549 1.00 94.75 206 GLN A CA 1
ATOM 1662 C C . GLN A 1 206 ? -6.161 5.322 -17.797 1.00 94.75 206 GLN A C 1
ATOM 1664 O O . GLN A 1 206 ? -4.982 5.469 -17.469 1.00 94.75 206 GLN A O 1
ATOM 1669 N N . LYS A 1 207 ? -6.861 4.212 -17.540 1.00 93.94 207 LYS A N 1
ATOM 1670 C CA . LYS A 1 207 ? -6.349 3.064 -16.778 1.00 93.94 207 LYS A CA 1
ATOM 1671 C C . LYS A 1 207 ? -5.008 2.554 -17.313 1.00 93.94 207 LYS A C 1
ATOM 1673 O O . LYS A 1 207 ? -4.069 2.420 -16.535 1.00 93.94 207 LYS A O 1
ATOM 1678 N N . ASP A 1 208 ? -4.902 2.335 -18.622 1.00 93.69 208 ASP A N 1
ATOM 1679 C CA . ASP A 1 208 ? -3.706 1.736 -19.230 1.00 93.69 208 ASP A CA 1
ATOM 1680 C C . ASP A 1 208 ? -2.470 2.625 -19.072 1.00 93.69 208 ASP A C 1
ATOM 1682 O O . ASP A 1 208 ? -1.386 2.139 -18.761 1.00 93.69 208 ASP A O 1
ATOM 1686 N N . LEU A 1 209 ? -2.634 3.944 -19.217 1.00 94.00 209 LEU A N 1
ATOM 1687 C CA . LEU A 1 209 ? -1.541 4.894 -19.029 1.00 94.00 209 LEU A CA 1
ATOM 1688 C C . LEU A 1 209 ? -1.068 4.907 -17.570 1.00 94.00 209 LEU A C 1
ATOM 1690 O O . LEU A 1 209 ? 0.134 4.860 -17.317 1.00 94.00 209 LEU A O 1
ATOM 1694 N N . VAL A 1 210 ? -2.000 4.921 -16.610 1.00 95.25 210 VAL A N 1
ATOM 1695 C CA .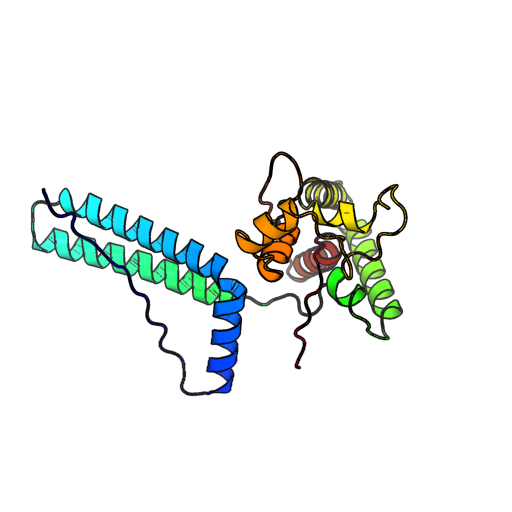 VAL A 1 210 ? -1.665 4.853 -15.178 1.00 95.25 210 VAL A CA 1
ATOM 1696 C C . VAL A 1 210 ? -0.928 3.552 -14.862 1.00 95.25 210 VAL A C 1
ATOM 1698 O O . VAL A 1 210 ? 0.107 3.587 -14.202 1.00 95.25 210 VAL A O 1
ATOM 1701 N N . GLN A 1 211 ? -1.408 2.415 -15.369 1.00 94.94 211 GLN A N 1
ATOM 1702 C CA . GLN A 1 211 ? -0.758 1.120 -15.162 1.00 94.94 211 GLN A CA 1
ATOM 1703 C C . GLN A 1 211 ? 0.652 1.075 -15.760 1.00 94.94 211 GLN A C 1
ATOM 1705 O O . GLN A 1 211 ? 1.563 0.580 -15.099 1.00 94.94 211 GLN A O 1
ATOM 1710 N N . ARG A 1 212 ? 0.863 1.638 -16.956 1.00 95.56 212 ARG A N 1
ATOM 1711 C CA . ARG A 1 212 ? 2.198 1.737 -17.571 1.00 95.56 212 ARG A CA 1
ATOM 1712 C C . ARG A 1 212 ? 3.144 2.610 -16.758 1.00 95.56 212 ARG A C 1
ATOM 1714 O O . ARG A 1 212 ? 4.273 2.196 -16.509 1.00 95.56 212 ARG A O 1
ATOM 1721 N N . ILE A 1 213 ? 2.684 3.780 -16.305 1.00 96.25 213 ILE A N 1
ATOM 1722 C CA . ILE A 1 213 ? 3.482 4.655 -15.434 1.00 96.25 213 ILE A CA 1
ATOM 1723 C C . ILE A 1 213 ? 3.870 3.896 -14.164 1.00 96.25 213 ILE A C 1
ATOM 1725 O O . ILE A 1 213 ? 5.047 3.851 -13.826 1.00 96.25 213 ILE A O 1
ATOM 1729 N N . LEU A 1 214 ? 2.910 3.260 -13.486 1.00 97.12 214 LEU A N 1
ATOM 1730 C CA . LEU A 1 214 ? 3.181 2.499 -12.267 1.00 97.12 214 LEU A CA 1
ATOM 1731 C C . LEU A 1 214 ? 4.170 1.353 -12.511 1.00 97.12 214 LEU A C 1
ATOM 1733 O O . LEU A 1 214 ? 5.127 1.226 -11.752 1.00 97.12 214 LEU A O 1
ATOM 1737 N N . TYR A 1 215 ? 3.985 0.573 -13.581 1.00 96.81 215 TYR A N 1
ATOM 1738 C CA . TYR A 1 215 ? 4.897 -0.504 -13.970 1.00 96.81 215 TYR A CA 1
ATOM 1739 C C . TYR A 1 215 ? 6.328 0.013 -14.144 1.00 96.81 215 TYR A C 1
ATOM 1741 O O . TYR A 1 215 ? 7.251 -0.507 -13.524 1.00 96.81 215 TYR A O 1
ATOM 1749 N N . VAL A 1 216 ? 6.512 1.095 -14.900 1.00 97.19 216 VAL A N 1
ATOM 1750 C CA . VAL A 1 216 ? 7.831 1.703 -15.107 1.00 97.19 216 VAL A CA 1
ATOM 1751 C C . VAL A 1 216 ? 8.420 2.259 -13.808 1.00 97.19 216 VAL A C 1
ATOM 1753 O O . VAL A 1 216 ? 9.606 2.065 -13.540 1.00 97.19 216 VAL A O 1
ATOM 1756 N N . LEU A 1 217 ? 7.610 2.900 -12.962 1.00 97.81 217 LEU A N 1
ATOM 1757 C CA . LEU A 1 217 ? 8.070 3.422 -11.674 1.00 97.81 217 LEU A CA 1
ATOM 1758 C C . LEU A 1 217 ? 8.563 2.321 -10.728 1.00 97.81 217 LEU A C 1
ATOM 1760 O O . LEU A 1 217 ? 9.468 2.587 -9.938 1.00 97.81 217 LEU A O 1
ATOM 1764 N N . THR A 1 218 ? 8.058 1.086 -10.832 1.00 96.94 218 THR A N 1
ATOM 1765 C CA . THR A 1 218 ? 8.554 -0.032 -10.004 1.00 96.94 218 THR A CA 1
ATOM 1766 C C . THR A 1 218 ? 10.026 -0.384 -10.237 1.00 96.94 218 THR A C 1
ATOM 1768 O O . THR A 1 218 ? 10.621 -1.055 -9.402 1.00 96.94 218 THR A O 1
ATOM 1771 N N . TYR A 1 219 ? 10.643 0.075 -11.330 1.00 96.50 219 TYR A N 1
ATOM 1772 C CA . TYR A 1 219 ? 12.090 -0.051 -11.531 1.00 96.50 219 TYR A CA 1
ATOM 1773 C C . TYR A 1 219 ? 12.900 0.959 -10.696 1.00 96.50 219 TYR A C 1
ATOM 1775 O O . TYR A 1 219 ? 14.010 0.669 -10.243 1.00 96.50 219 TYR A O 1
ATOM 1783 N N . PHE A 1 220 ? 12.354 2.162 -10.502 1.00 96.81 220 PHE A N 1
ATOM 1784 C CA . PHE A 1 220 ? 13.016 3.257 -9.785 1.00 96.81 220 PHE A CA 1
ATOM 1785 C C . PHE A 1 220 ? 12.723 3.231 -8.279 1.00 96.81 220 PHE A C 1
ATOM 1787 O O . PHE A 1 220 ? 13.547 3.676 -7.482 1.00 96.81 220 PHE A O 1
ATOM 1794 N N . LEU A 1 221 ? 11.577 2.672 -7.883 1.00 96.00 221 LEU A N 1
ATOM 1795 C CA . LEU A 1 221 ? 11.205 2.412 -6.493 1.00 96.00 221 LEU A CA 1
ATOM 1796 C C . LEU A 1 221 ? 11.881 1.126 -5.996 1.00 96.00 221 LEU A C 1
ATOM 1798 O O . LEU A 1 221 ? 11.253 0.073 -5.903 1.00 96.00 221 LEU A O 1
ATOM 1802 N N . ARG A 1 222 ? 13.187 1.209 -5.730 1.00 93.56 222 ARG A N 1
ATOM 1803 C CA . ARG A 1 222 ? 14.007 0.054 -5.339 1.00 93.56 222 ARG A CA 1
ATOM 1804 C C . ARG A 1 222 ? 13.857 -0.288 -3.859 1.00 93.56 222 ARG A C 1
ATOM 1806 O O . ARG A 1 222 ? 13.674 0.594 -3.026 1.00 93.56 222 ARG A O 1
ATOM 1813 N N . CYS A 1 223 ? 13.979 -1.570 -3.542 1.00 90.75 223 CYS A N 1
ATOM 1814 C CA . CYS A 1 223 ? 14.055 -2.092 -2.181 1.00 90.75 223 CYS A CA 1
ATOM 1815 C C . CYS A 1 223 ? 14.782 -3.445 -2.169 1.00 90.75 223 CYS A C 1
ATOM 1817 O O . CYS A 1 223 ? 15.044 -4.031 -3.224 1.00 90.75 223 CYS A O 1
ATOM 1819 N N . SER A 1 224 ? 15.127 -3.926 -0.978 1.00 86.69 224 SER A N 1
ATOM 1820 C CA . SER A 1 224 ? 15.749 -5.243 -0.803 1.00 86.69 224 SER A CA 1
ATOM 1821 C C . SER A 1 224 ? 14.758 -6.384 -1.090 1.00 86.69 224 SER A C 1
ATOM 1823 O O . SER A 1 224 ? 13.593 -6.305 -0.696 1.00 86.69 224 SER A O 1
ATOM 1825 N N . GLU A 1 225 ? 15.214 -7.449 -1.754 1.00 84.81 225 GLU A N 1
ATOM 1826 C CA . GLU A 1 225 ? 14.454 -8.699 -1.903 1.00 84.81 225 GLU A CA 1
ATOM 1827 C C . GLU A 1 225 ? 14.510 -9.494 -0.590 1.00 84.81 225 GLU A C 1
ATOM 1829 O O . GLU A 1 225 ? 15.563 -9.572 0.046 1.00 84.81 225 GLU A O 1
ATOM 1834 N N . LEU A 1 226 ? 13.374 -10.053 -0.170 1.00 83.62 226 LEU A N 1
ATOM 1835 C CA . LEU A 1 226 ? 13.258 -10.849 1.051 1.00 83.62 226 LEU A CA 1
ATOM 1836 C C . LEU A 1 226 ? 12.947 -12.295 0.681 1.00 83.62 226 LEU A C 1
ATOM 1838 O O . LEU A 1 226 ? 12.106 -12.543 -0.179 1.00 83.62 226 LEU A O 1
ATOM 1842 N N . GLN A 1 227 ? 13.622 -13.233 1.340 1.00 78.38 227 GLN A N 1
ATOM 1843 C CA . GLN A 1 227 ? 13.422 -14.667 1.159 1.00 78.38 227 GLN A CA 1
ATOM 1844 C C . GLN A 1 227 ? 13.150 -15.307 2.517 1.00 78.38 227 GLN A C 1
ATOM 1846 O O . GLN A 1 227 ? 13.822 -14.997 3.504 1.00 78.38 227 GLN A O 1
ATOM 1851 N N . GLU A 1 228 ? 12.164 -16.197 2.559 1.00 76.38 228 GLU A N 1
ATOM 1852 C CA . GLU A 1 228 ? 11.912 -17.046 3.716 1.00 76.38 228 GLU A CA 1
ATOM 1853 C C . GLU A 1 228 ? 12.725 -18.330 3.574 1.00 76.38 228 GLU A C 1
ATOM 1855 O O . GLU A 1 228 ? 12.528 -19.114 2.647 1.00 76.38 228 GLU A O 1
ATOM 1860 N N . ASN A 1 229 ? 13.659 -18.542 4.498 1.00 76.19 229 ASN A N 1
ATOM 1861 C CA . ASN A 1 229 ? 14.405 -19.789 4.561 1.00 76.19 229 ASN A CA 1
ATOM 1862 C C . ASN A 1 229 ? 13.570 -20.811 5.333 1.00 76.19 229 ASN A C 1
ATOM 1864 O O . ASN A 1 229 ? 13.382 -20.663 6.541 1.00 76.19 229 ASN A O 1
ATOM 1868 N N . GLN A 1 230 ? 13.101 -21.853 4.652 1.00 67.69 230 GLN A N 1
ATOM 1869 C CA . GLN A 1 230 ? 12.629 -23.056 5.330 1.00 67.69 230 GLN A CA 1
ATOM 1870 C C . GLN A 1 230 ? 13.867 -23.859 5.754 1.00 67.69 230 GLN A C 1
ATOM 1872 O O . GLN A 1 230 ? 14.671 -24.244 4.905 1.00 67.69 230 GLN A O 1
ATOM 1877 N N . LEU A 1 231 ? 14.061 -24.004 7.068 1.00 57.59 231 LEU A N 1
ATOM 1878 C CA . LEU A 1 231 ? 15.140 -24.793 7.677 1.00 57.59 231 LEU A CA 1
ATOM 1879 C C . LEU A 1 231 ? 14.758 -26.270 7.778 1.00 57.59 231 LEU A C 1
ATOM 1881 O O . LEU A 1 231 ? 13.578 -26.541 8.094 1.00 57.59 231 LEU A O 1
#

Sequence (231 aa):
MVRRKKIAISLVFSLCEKEEAQGDFQDFFFSHFPLFESHMNRLKSAIEKAMISCRKIAESSLRVQFYVSRLMEALGEFRGTIWSLYSVPRIAEPVWLAMMSSTLEKTQLCQRFLKEFTLLIEQINKNQFFAALLTAVLTYHLAWVPTVMPVDHPPIRAFSEKRTSQLVNTLAKTHPYNPLWAQLGDLYGAIGSPVRLTRTVVLGKQKDLVQRILYVLTYFLRCSELQENQL

Organism: Balaenoptera physalus (NCBI:txid9770)

InterPro domains:
  IPR026156 Folliculin-interacting protein family [PR02073] (28-48)
  IPR026156 Folliculin-interacting protein family [PR02073] (158-182)
  IPR028085 Folliculin-interacting protein, middle domain [PF14637] (1-227)
  IPR037545 Tripartite DENN domain, FNIP1/2-type [PS51836] (1-231)

Radius of gyration: 23.56 Å; chains: 1; bounding box: 66×44×72 Å

pLDDT: mean 85.8, std 15.96, range [35.34, 98.0]